Protein AF-A0A956CDL8-F1 (afdb_monomer)

Sequence (187 aa):
MAIDALALLKGRDLPLPSELVVETLEDGVLIRTQQRFGAEPEDIGAALVQLLGDALDPHDDPRGVFLVPDVAKPRARTYEGVIEEIGEAGEWAPIASAGPQAAPDLANMMGQVMGALGGDTINEMMQALASGDSAALAAMQGKVAAAFGGQDALEAFGKQMLDAVGTEDDELAELVPTADDKPKADE

Foldseek 3Di:
DFWWKWWKFFAQPQPADPPWDWDAFPGIITTTDPHTPPDDLQVVLVVCCVRRPCSCVVRPDQQAIKIDTPVLPDPHRDRVSSCVSCPPVIDGRHNPPVPPVCPPCNVVVVVVVDVLCDPVNVVLVVVCVVVVPVVSVVVNVVVSCVSCPHPVSVVVVVVVVCVVVVPPPPPPPPPDPPPDDDDDDDD

pLDDT: mean 81.97, std 15.56, range [43.75, 98.38]

Structure (mmCIF, N/CA/C/O backbone):
data_AF-A0A956CDL8-F1
#
_entry.id   AF-A0A956CDL8-F1
#
loop_
_atom_site.group_PDB
_atom_site.id
_atom_site.type_symbol
_atom_site.label_atom_id
_atom_site.label_alt_id
_atom_site.label_comp_id
_atom_site.label_asym_id
_atom_site.label_entity_id
_atom_site.label_seq_id
_atom_site.pdbx_PDB_ins_code
_atom_site.Cartn_x
_atom_site.Cartn_y
_atom_site.Cartn_z
_atom_site.occupancy
_atom_site.B_iso_or_equiv
_atom_site.auth_seq_id
_atom_site.auth_comp_id
_atom_site.auth_asym_id
_atom_site.auth_atom_id
_atom_site.pdbx_PDB_model_num
ATOM 1 N N . MET A 1 1 ? -7.052 -23.641 -2.198 1.00 77.44 1 MET A N 1
ATOM 2 C CA . MET A 1 1 ? -7.856 -22.433 -1.932 1.00 77.44 1 MET A CA 1
ATOM 3 C C . MET A 1 1 ? -6.862 -21.291 -1.841 1.00 77.44 1 MET A C 1
ATOM 5 O O . MET A 1 1 ? -5.870 -21.473 -1.145 1.00 77.44 1 MET A O 1
ATOM 9 N N . ALA A 1 2 ? -7.021 -20.240 -2.645 1.00 87.81 2 ALA A N 1
ATOM 10 C CA . ALA A 1 2 ? -6.160 -19.062 -2.544 1.00 87.81 2 ALA A CA 1
ATOM 11 C C . ALA A 1 2 ? -6.616 -18.227 -1.339 1.00 87.81 2 ALA A C 1
ATOM 13 O O . ALA A 1 2 ? -7.805 -18.233 -1.030 1.00 87.81 2 ALA A O 1
ATOM 14 N N . ILE A 1 3 ? -5.657 -17.621 -0.644 1.00 94.62 3 ILE A N 1
ATOM 15 C CA . ILE A 1 3 ? -5.876 -16.690 0.467 1.00 94.62 3 ILE A CA 1
ATOM 16 C C . ILE A 1 3 ? -5.632 -15.307 -0.120 1.00 94.62 3 ILE A C 1
ATOM 18 O O . ILE A 1 3 ? -4.617 -15.118 -0.798 1.00 94.62 3 ILE A O 1
ATOM 22 N N . ASP A 1 4 ? -6.548 -14.381 0.118 1.00 96.69 4 ASP A N 1
ATOM 23 C CA . ASP A 1 4 ? -6.438 -13.012 -0.381 1.00 96.69 4 ASP A CA 1
ATOM 24 C C . ASP A 1 4 ? -5.795 -12.119 0.686 1.00 96.69 4 ASP A C 1
ATOM 26 O O . ASP A 1 4 ? -5.897 -12.382 1.888 1.00 96.69 4 ASP A O 1
ATOM 30 N N . ALA A 1 5 ? -5.111 -11.064 0.252 1.00 97.25 5 ALA A N 1
ATOM 31 C CA . ALA A 1 5 ? -4.540 -10.068 1.145 1.00 97.25 5 ALA A CA 1
ATOM 32 C C . ALA A 1 5 ? -5.574 -8.979 1.467 1.00 97.25 5 ALA A C 1
ATOM 34 O O . ALA A 1 5 ? -6.267 -8.463 0.587 1.00 97.25 5 ALA A O 1
ATOM 35 N N . LEU A 1 6 ? -5.667 -8.596 2.733 1.00 97.94 6 LEU A N 1
ATOM 36 C CA . LEU A 1 6 ? -6.360 -7.399 3.188 1.00 97.94 6 LEU A CA 1
ATOM 37 C C . LEU A 1 6 ? -5.310 -6.318 3.450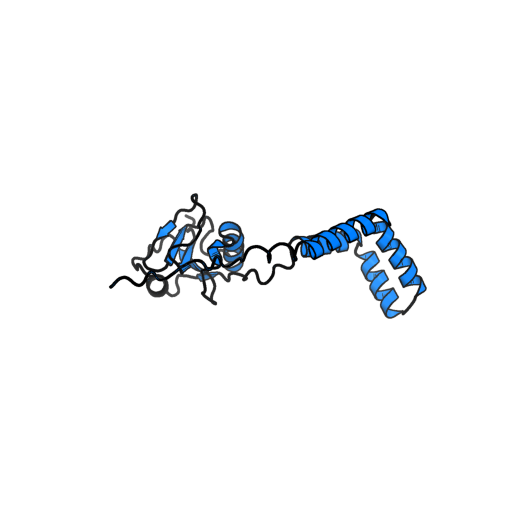 1.00 97.94 6 LEU A C 1
ATOM 39 O O . LEU A 1 6 ? -4.330 -6.578 4.140 1.00 97.94 6 LEU A O 1
ATOM 43 N N . ALA A 1 7 ? -5.513 -5.121 2.917 1.00 97.81 7 ALA A N 1
ATOM 44 C CA . ALA A 1 7 ? -4.660 -3.967 3.161 1.00 97.81 7 ALA A CA 1
ATOM 45 C C . ALA A 1 7 ? -5.190 -3.175 4.359 1.00 97.81 7 ALA A C 1
ATOM 47 O O . ALA A 1 7 ? -6.340 -2.732 4.350 1.00 97.81 7 ALA A O 1
ATOM 48 N N . LEU A 1 8 ? -4.363 -3.001 5.385 1.00 98.12 8 LEU A N 1
ATOM 49 C CA . LEU A 1 8 ? -4.670 -2.188 6.554 1.00 98.12 8 LEU A CA 1
ATOM 50 C C . LEU A 1 8 ? -4.089 -0.785 6.367 1.00 98.12 8 LEU A C 1
ATOM 52 O O . LEU A 1 8 ? -2.873 -0.617 6.309 1.00 98.12 8 LEU A O 1
ATOM 56 N N . LEU A 1 9 ? -4.959 0.222 6.323 1.00 97.12 9 LEU A N 1
ATOM 57 C CA . LEU A 1 9 ? -4.560 1.625 6.254 1.00 97.12 9 LEU A CA 1
ATOM 58 C C . LEU A 1 9 ? -4.961 2.378 7.515 1.0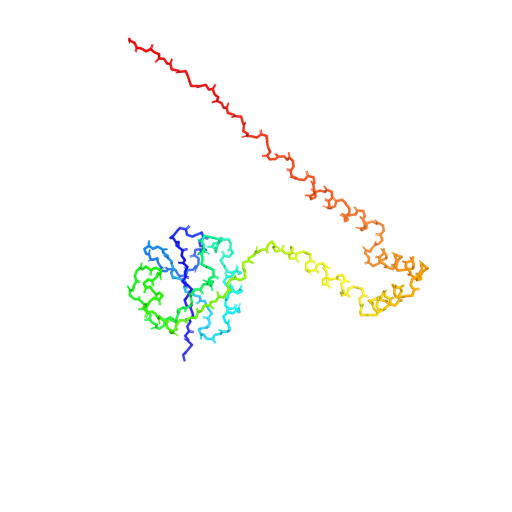0 97.12 9 LEU A C 1
ATOM 60 O O . LEU A 1 9 ? -5.954 2.067 8.177 1.00 97.12 9 LEU A O 1
ATOM 64 N N . LYS A 1 10 ? -4.177 3.406 7.818 1.00 96.00 10 LYS A N 1
ATOM 65 C CA . LYS A 1 10 ? -4.424 4.341 8.913 1.00 96.00 10 LYS A CA 1
ATOM 66 C C . LYS A 1 10 ? -5.286 5.500 8.412 1.00 96.00 10 LYS A C 1
ATOM 68 O O . LYS A 1 10 ? -5.072 5.981 7.306 1.00 96.00 10 LYS A O 1
ATOM 73 N N . GLY A 1 11 ? -6.222 5.959 9.238 1.00 93.25 11 GLY A N 1
ATOM 74 C CA . GLY A 1 11 ? -7.189 6.998 8.881 1.00 93.25 11 GLY A CA 1
ATOM 75 C C . GLY A 1 11 ? -8.583 6.436 8.594 1.00 93.25 11 GLY A C 1
ATOM 76 O O . GLY A 1 11 ? -8.739 5.340 8.061 1.00 93.25 11 GLY A O 1
ATOM 77 N N . ARG A 1 12 ? -9.614 7.189 8.993 1.00 88.62 12 ARG A N 1
ATOM 78 C CA . ARG A 1 12 ? -11.029 6.799 8.846 1.00 88.62 12 ARG A CA 1
ATOM 79 C C . ARG A 1 12 ? -11.698 7.366 7.601 1.00 88.62 12 ARG A C 1
ATOM 81 O O . ARG A 1 12 ? -12.526 6.688 7.004 1.00 88.62 12 ARG A O 1
ATOM 88 N N . ASP A 1 13 ? -11.325 8.583 7.224 1.00 89.00 13 ASP A N 1
ATOM 89 C CA . ASP A 1 13 ? -11.970 9.350 6.159 1.00 89.00 13 ASP A CA 1
ATOM 90 C C . ASP A 1 13 ? -11.088 9.375 4.906 1.00 89.00 13 ASP A C 1
ATOM 92 O O . ASP A 1 13 ? -10.733 10.431 4.385 1.00 89.00 13 ASP A O 1
ATOM 96 N N . LEU A 1 14 ? -10.680 8.187 4.452 1.00 91.56 14 LEU A N 1
ATOM 97 C CA . LEU A 1 14 ? -9.921 8.041 3.212 1.00 91.56 14 LEU A CA 1
ATOM 98 C C . LEU A 1 14 ? -10.878 8.159 2.009 1.00 91.56 14 LEU A C 1
ATOM 100 O O . LEU A 1 14 ? -11.959 7.561 2.044 1.00 91.56 14 LEU A O 1
ATOM 104 N N . PRO A 1 15 ? -10.510 8.883 0.934 1.00 92.31 15 PRO A N 1
ATOM 105 C CA . PRO A 1 15 ? -11.333 9.037 -0.267 1.00 92.31 15 PRO A CA 1
ATOM 106 C C . PRO A 1 15 ? -11.307 7.763 -1.135 1.00 92.31 15 PRO A C 1
ATOM 108 O O . PRO A 1 15 ? -10.787 7.749 -2.246 1.00 92.31 15 PRO A O 1
ATOM 111 N N . LEU A 1 16 ? -11.841 6.660 -0.605 1.00 92.94 16 LEU A N 1
ATOM 112 C CA . LEU A 1 16 ? -11.773 5.342 -1.235 1.00 92.94 16 LEU A CA 1
ATOM 113 C C . LEU A 1 16 ? -12.806 5.180 -2.367 1.00 92.94 16 LEU A C 1
ATOM 115 O O . LEU A 1 16 ? -13.951 5.620 -2.219 1.00 92.94 16 LEU A O 1
ATOM 119 N N . PRO A 1 17 ? -12.454 4.472 -3.457 1.00 91.75 17 PRO A N 1
ATOM 120 C CA . PRO A 1 17 ? -13.412 4.078 -4.484 1.00 91.75 17 PRO A CA 1
ATOM 121 C C . PRO A 1 17 ? -14.568 3.240 -3.917 1.00 91.75 17 PRO A C 1
ATOM 123 O O . PRO A 1 17 ? -14.373 2.340 -3.096 1.00 91.75 17 PRO A O 1
ATOM 126 N N . SER A 1 18 ? -15.789 3.516 -4.378 1.00 92.50 18 SER A N 1
ATOM 127 C CA . SER A 1 18 ? -17.019 2.898 -3.853 1.00 92.50 18 SER A CA 1
ATOM 128 C C . SER A 1 18 ? -17.159 1.399 -4.146 1.00 92.50 18 SER A C 1
ATOM 130 O O . SER A 1 18 ? -17.942 0.707 -3.498 1.00 92.50 18 SER A O 1
ATOM 132 N N . GLU A 1 19 ? -16.420 0.891 -5.130 1.00 93.56 19 GLU A N 1
ATOM 133 C CA . GLU A 1 19 ? -16.384 -0.517 -5.519 1.00 93.56 19 GLU A CA 1
ATOM 134 C C . GLU A 1 19 ? -15.579 -1.402 -4.557 1.00 93.56 19 GLU A C 1
ATOM 136 O O . GLU A 1 19 ? -15.652 -2.631 -4.645 1.00 93.56 19 GLU A O 1
ATOM 141 N N . LEU A 1 20 ? -14.808 -0.806 -3.644 1.00 95.12 20 LEU A N 1
ATOM 142 C CA . LEU A 1 20 ? -13.981 -1.549 -2.705 1.00 95.12 20 LEU A CA 1
ATOM 143 C C . LEU A 1 20 ? -14.805 -2.107 -1.545 1.00 95.12 20 LEU A C 1
ATOM 145 O O . LEU A 1 20 ? -15.683 -1.454 -0.981 1.00 95.12 20 LEU A O 1
ATOM 149 N N . VAL A 1 21 ? -14.468 -3.330 -1.137 1.00 96.44 21 VAL A N 1
ATOM 150 C CA . VAL A 1 21 ? -15.003 -3.919 0.091 1.00 96.44 21 VAL A CA 1
ATOM 151 C C . VAL A 1 21 ? -14.128 -3.463 1.250 1.00 96.44 21 VAL A C 1
ATOM 153 O O . VAL A 1 21 ? -12.999 -3.933 1.409 1.00 96.44 21 VAL A O 1
ATOM 156 N N . VAL A 1 22 ? -14.669 -2.542 2.044 1.00 96.25 22 VAL A N 1
ATOM 157 C CA . VAL A 1 22 ? -13.972 -1.896 3.157 1.00 96.25 22 VAL A CA 1
ATOM 158 C C . VAL A 1 22 ? -14.631 -2.271 4.479 1.00 96.25 22 VAL A C 1
ATOM 160 O O . VAL A 1 22 ? -15.853 -2.220 4.621 1.00 96.25 22 VAL A O 1
ATOM 163 N N . GLU A 1 23 ? -13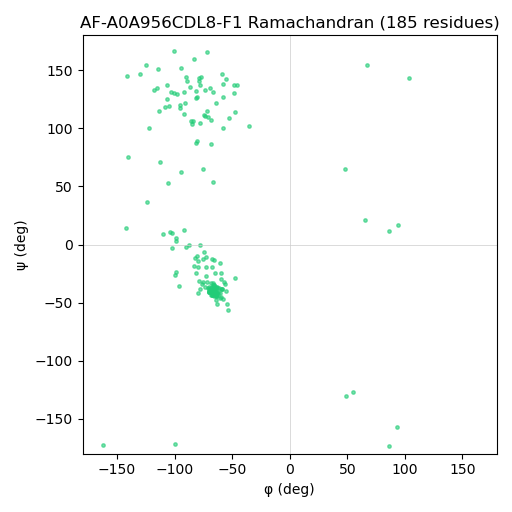.812 -2.614 5.465 1.00 96.81 23 GLU A N 1
ATOM 164 C CA . GLU A 1 23 ? -14.204 -2.716 6.862 1.00 96.81 23 GLU A CA 1
ATOM 165 C C . GLU A 1 23 ? -13.594 -1.554 7.652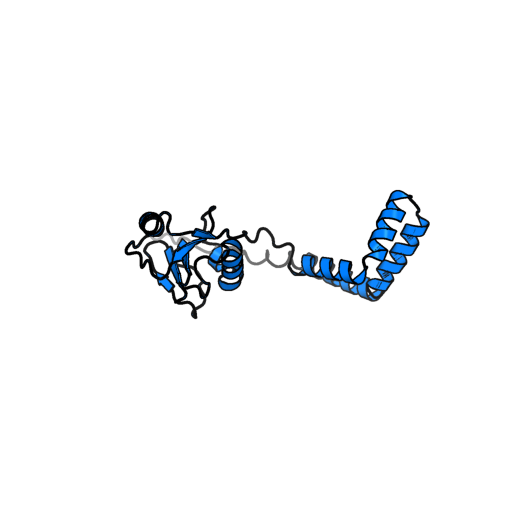 1.00 96.81 23 GLU A C 1
ATOM 167 O O . GLU A 1 23 ? -12.377 -1.404 7.746 1.00 96.81 23 GLU A O 1
ATOM 172 N N . THR A 1 24 ? -14.450 -0.717 8.235 1.00 97.06 24 THR A N 1
ATOM 173 C CA . THR A 1 24 ? -14.019 0.448 9.015 1.00 97.06 24 THR A CA 1
ATOM 174 C C . THR A 1 24 ? -13.629 0.055 10.441 1.00 97.06 24 THR A C 1
ATOM 176 O O . THR A 1 24 ? -14.392 -0.616 11.151 1.00 97.06 24 THR A O 1
ATOM 179 N N . LEU A 1 25 ? -12.467 0.541 10.878 1.00 97.38 25 LEU A N 1
ATOM 180 C CA . LEU A 1 25 ? -11.954 0.439 12.244 1.00 97.38 25 LEU A CA 1
ATOM 181 C C . LEU A 1 25 ? -12.201 1.757 13.007 1.00 97.38 25 LEU A C 1
ATOM 183 O O . LEU A 1 25 ? -12.942 2.638 12.563 1.00 97.38 25 LEU A O 1
ATOM 187 N N . GLU A 1 26 ? -11.646 1.891 14.206 1.00 97.31 26 GLU A N 1
ATOM 188 C CA . GLU A 1 26 ? -11.737 3.087 15.051 1.00 97.31 26 GLU A CA 1
ATOM 189 C C . GLU A 1 26 ? -10.840 4.234 14.578 1.00 97.31 26 GLU A C 1
ATOM 191 O O . GLU A 1 26 ? -11.218 5.396 14.706 1.00 97.31 26 GLU A O 1
ATOM 196 N N . ASP A 1 27 ? -9.698 3.908 13.983 1.00 96.81 27 ASP A N 1
ATOM 197 C CA . ASP A 1 27 ? -8.653 4.836 13.537 1.00 96.81 27 ASP A CA 1
ATOM 198 C C . ASP A 1 27 ? -8.000 4.401 12.207 1.00 96.81 27 ASP A C 1
ATOM 200 O O . ASP A 1 27 ? -6.956 4.922 11.815 1.00 96.81 27 ASP A O 1
ATOM 204 N N . GLY A 1 28 ? -8.628 3.464 11.493 1.00 97.06 28 GLY A N 1
ATOM 205 C CA . GLY A 1 28 ? -8.128 2.901 10.242 1.00 97.06 28 GLY A CA 1
ATOM 206 C C . GLY A 1 28 ? -9.209 2.192 9.431 1.00 97.06 28 GLY A C 1
ATOM 207 O O . GLY A 1 28 ? -10.396 2.209 9.779 1.00 97.06 28 GLY A O 1
ATOM 208 N N . VAL A 1 29 ? -8.784 1.523 8.366 1.00 97.62 29 VAL A N 1
ATOM 209 C CA . VAL A 1 29 ? -9.641 0.713 7.497 1.00 97.62 29 VAL A CA 1
ATOM 210 C C . VAL A 1 29 ? -8.921 -0.557 7.050 1.00 97.62 29 VAL A C 1
ATOM 212 O O . VAL A 1 29 ? -7.717 -0.546 6.802 1.00 97.62 29 VAL A O 1
ATOM 215 N N . LEU A 1 30 ? -9.671 -1.648 6.917 1.00 97.50 30 LEU A N 1
ATOM 216 C CA . LEU A 1 30 ? -9.241 -2.878 6.258 1.00 97.50 30 LEU A CA 1
ATOM 217 C C . LEU A 1 30 ? -9.903 -2.959 4.888 1.00 97.50 30 LEU A C 1
ATOM 219 O O . LEU A 1 30 ? -11.126 -3.017 4.778 1.00 97.50 30 LEU A O 1
ATOM 223 N N . ILE A 1 31 ? -9.098 -2.984 3.837 1.00 97.31 31 ILE A N 1
ATOM 224 C CA . ILE A 1 31 ? -9.568 -3.070 2.459 1.00 97.31 31 ILE A CA 1
ATOM 225 C C . ILE A 1 31 ? -9.288 -4.471 1.949 1.00 97.31 31 ILE A C 1
ATOM 227 O O . ILE A 1 31 ? -8.146 -4.931 1.964 1.00 97.31 31 ILE A O 1
ATOM 231 N N . ARG A 1 32 ? -1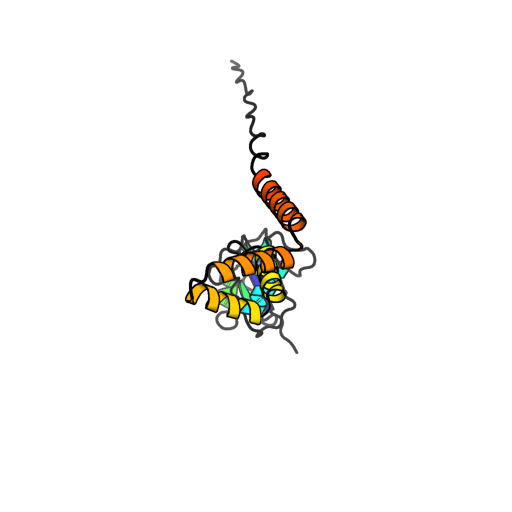0.313 -5.163 1.453 1.00 96.38 32 ARG A N 1
ATOM 232 C CA . ARG A 1 32 ? -10.083 -6.425 0.755 1.00 96.38 32 ARG A CA 1
ATOM 233 C C . ARG A 1 32 ? -9.447 -6.141 -0.597 1.00 96.38 32 ARG A C 1
ATOM 235 O O . ARG A 1 32 ? -10.081 -5.561 -1.477 1.00 96.38 32 ARG A O 1
ATOM 242 N N . THR A 1 33 ? -8.209 -6.588 -0.765 1.00 93.44 33 THR A N 1
ATOM 243 C CA . THR A 1 33 ? -7.552 -6.568 -2.069 1.00 93.44 33 THR A CA 1
ATOM 244 C C . THR A 1 33 ? -7.983 -7.801 -2.868 1.00 93.44 33 THR A C 1
ATOM 246 O O . THR A 1 33 ? -8.450 -8.792 -2.309 1.00 93.44 33 THR A O 1
ATOM 249 N N . GLN A 1 34 ? -7.830 -7.750 -4.190 1.00 92.88 34 GLN A N 1
ATOM 250 C CA . GLN A 1 34 ? -7.949 -8.929 -5.060 1.00 92.88 34 GLN A CA 1
ATOM 251 C C . GLN A 1 34 ? -6.581 -9.602 -5.281 1.00 92.88 34 GLN A C 1
ATOM 253 O O . GLN A 1 34 ? -6.424 -10.414 -6.192 1.00 92.88 34 GLN A O 1
ATOM 258 N N . GLN A 1 35 ? -5.575 -9.219 -4.485 1.00 95.81 35 GLN A N 1
ATOM 259 C CA . GLN A 1 35 ? -4.224 -9.758 -4.560 1.00 95.81 35 GLN A CA 1
ATOM 260 C C . GLN A 1 35 ? -4.101 -10.975 -3.652 1.00 95.81 35 GLN A C 1
ATOM 262 O O . GLN A 1 35 ? -4.671 -11.031 -2.561 1.00 95.81 35 GLN A O 1
ATOM 267 N N . ARG A 1 36 ? -3.323 -11.958 -4.100 1.00 96.88 36 ARG A N 1
ATOM 268 C CA . ARG A 1 36 ? -3.064 -13.168 -3.326 1.00 96.88 36 ARG A CA 1
ATOM 269 C C . ARG A 1 36 ? -2.106 -12.858 -2.176 1.00 96.88 36 ARG A C 1
ATOM 271 O O . ARG A 1 36 ? -1.044 -12.285 -2.397 1.00 96.88 36 ARG A O 1
ATOM 278 N N . PHE A 1 37 ? -2.436 -13.321 -0.975 1.00 95.75 37 PHE A N 1
ATOM 279 C CA . PHE A 1 37 ? -1.528 -13.266 0.167 1.00 95.75 37 PHE A CA 1
ATOM 280 C C . PHE A 1 37 ? -0.309 -14.183 -0.058 1.00 95.75 37 PHE A C 1
ATOM 282 O O . PHE A 1 37 ? -0.470 -15.347 -0.455 1.00 95.75 37 PHE A O 1
ATOM 289 N N . GLY A 1 38 ? 0.897 -13.653 0.169 1.00 94.38 38 GLY A N 1
ATOM 290 C CA . GLY A 1 38 ? 2.182 -14.297 -0.134 1.00 94.38 38 GLY A CA 1
AT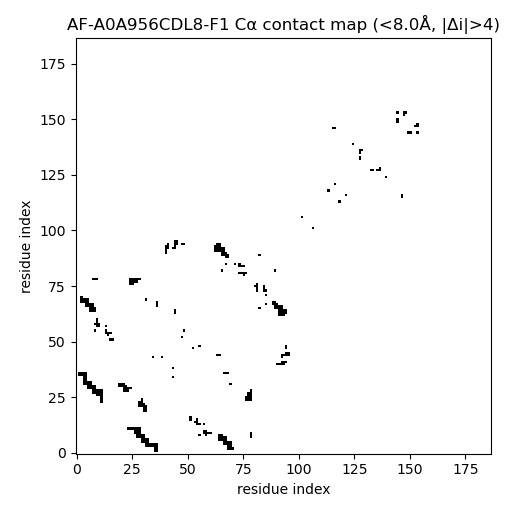OM 291 C C . GLY A 1 38 ? 2.692 -14.091 -1.569 1.00 94.38 38 GLY A C 1
ATOM 292 O O . GLY A 1 38 ? 3.591 -14.815 -1.995 1.00 94.38 38 GLY A O 1
ATOM 293 N N . ALA A 1 39 ? 2.094 -13.177 -2.343 1.00 96.12 39 ALA A N 1
ATOM 294 C CA . ALA A 1 39 ? 2.792 -12.577 -3.483 1.00 96.12 39 ALA A CA 1
ATOM 295 C C . ALA A 1 39 ? 3.876 -11.605 -2.979 1.00 96.12 39 ALA A C 1
ATOM 297 O O . ALA A 1 39 ? 3.855 -11.230 -1.809 1.00 96.12 39 ALA A O 1
ATOM 298 N N . GLU A 1 40 ? 4.802 -11.199 -3.851 1.00 96.19 40 GLU A N 1
ATOM 299 C CA . GLU A 1 40 ? 5.877 -10.274 -3.474 1.00 96.19 40 GLU A CA 1
ATOM 300 C C . GLU A 1 40 ? 5.276 -8.957 -2.926 1.00 96.19 40 GLU A C 1
ATOM 302 O O . GLU A 1 40 ? 4.423 -8.350 -3.593 1.00 96.19 40 GLU A O 1
ATOM 307 N N . PRO A 1 41 ? 5.671 -8.502 -1.722 1.00 95.06 41 PRO A N 1
ATOM 308 C CA . PRO A 1 41 ? 5.095 -7.312 -1.094 1.00 95.06 41 PRO A CA 1
ATOM 309 C C . PRO A 1 41 ? 5.212 -6.044 -1.946 1.00 95.06 41 PRO A C 1
ATOM 311 O O . PRO A 1 41 ? 4.322 -5.194 -1.914 1.00 95.06 41 PRO A O 1
ATOM 314 N N . GLU A 1 42 ? 6.276 -5.921 -2.735 1.00 93.81 42 GLU A N 1
ATOM 315 C CA . GLU A 1 42 ? 6.512 -4.818 -3.665 1.00 93.81 42 GLU A CA 1
ATOM 316 C C . GLU A 1 42 ? 5.464 -4.776 -4.785 1.00 93.81 42 GLU A C 1
ATOM 318 O O . GLU A 1 42 ? 4.973 -3.698 -5.130 1.00 93.81 42 GLU A O 1
ATOM 323 N N . ASP A 1 43 ? 5.072 -5.937 -5.316 1.00 94.62 43 ASP A N 1
ATOM 324 C CA . ASP A 1 43 ? 4.047 -6.037 -6.358 1.00 94.62 43 ASP A CA 1
ATOM 325 C C . ASP A 1 43 ? 2.670 -5.655 -5.800 1.00 94.62 43 ASP A C 1
ATOM 327 O O . ASP A 1 43 ? 1.898 -4.943 -6.451 1.00 94.62 43 ASP A O 1
ATOM 331 N N . ILE A 1 44 ? 2.368 -6.082 -4.568 1.00 95.50 44 ILE A N 1
ATOM 332 C CA . ILE A 1 44 ? 1.129 -5.700 -3.881 1.00 95.50 44 ILE A CA 1
ATOM 333 C C . ILE A 1 44 ? 1.131 -4.197 -3.586 1.00 95.50 44 ILE A C 1
ATOM 335 O O . ILE A 1 44 ? 0.130 -3.531 -3.845 1.00 95.50 44 ILE A O 1
ATOM 339 N N . GLY A 1 45 ? 2.246 -3.644 -3.104 1.00 94.62 45 GLY A N 1
ATOM 340 C CA . GLY A 1 45 ? 2.408 -2.210 -2.867 1.00 94.62 45 GLY A CA 1
ATOM 341 C C . GLY A 1 45 ? 2.183 -1.387 -4.136 1.00 94.62 45 GLY A C 1
ATOM 342 O O . GLY A 1 45 ? 1.393 -0.443 -4.130 1.00 94.62 45 GLY A O 1
ATOM 343 N N . ALA A 1 46 ? 2.784 -1.792 -5.258 1.00 93.38 46 ALA A N 1
ATOM 344 C CA . ALA A 1 46 ? 2.578 -1.147 -6.553 1.00 93.38 46 ALA A CA 1
ATOM 345 C C . ALA A 1 46 ? 1.114 -1.228 -7.025 1.00 93.38 46 ALA A C 1
ATOM 347 O O . ALA A 1 46 ? 0.565 -0.241 -7.522 1.00 93.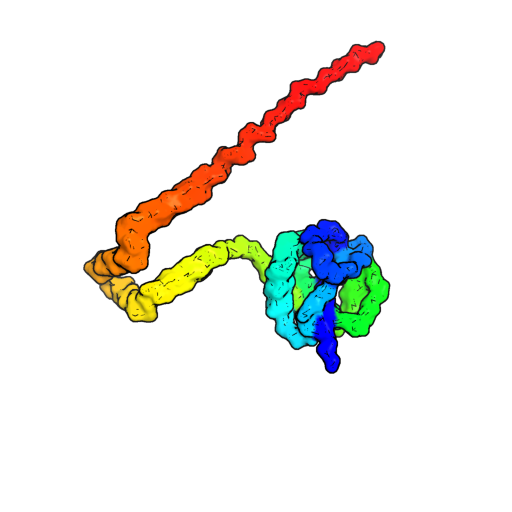38 46 ALA A O 1
ATOM 348 N N . ALA A 1 47 ? 0.457 -2.376 -6.838 1.00 94.25 47 ALA A N 1
ATOM 349 C CA . ALA A 1 47 ? -0.958 -2.538 -7.161 1.00 94.25 47 ALA A CA 1
ATOM 350 C C . ALA A 1 47 ? -1.861 -1.662 -6.274 1.00 94.25 47 ALA A C 1
ATOM 352 O O . ALA A 1 47 ? -2.840 -1.103 -6.767 1.00 94.25 47 ALA A O 1
ATOM 353 N N . LEU A 1 48 ? -1.531 -1.507 -4.988 1.00 94.88 48 LEU A N 1
ATOM 354 C CA . LEU A 1 48 ? -2.250 -0.624 -4.068 1.00 94.88 48 LEU A CA 1
ATOM 355 C C . LEU A 1 48 ? -2.119 0.844 -4.471 1.00 94.88 48 LEU A C 1
ATOM 357 O O . LEU A 1 48 ? -3.121 1.550 -4.448 1.00 94.88 48 LEU A O 1
ATOM 361 N N . VAL A 1 49 ? -0.936 1.288 -4.905 1.00 93.81 49 VAL A N 1
ATOM 362 C CA . VAL A 1 49 ? -0.740 2.650 -5.434 1.00 93.81 49 VAL A CA 1
ATOM 363 C C . VAL A 1 49 ? -1.633 2.905 -6.646 1.00 93.81 49 VAL A C 1
ATOM 365 O O . VAL A 1 49 ? -2.297 3.934 -6.709 1.00 93.81 49 VAL A O 1
ATOM 368 N N . GLN A 1 50 ? -1.710 1.959 -7.585 1.00 92.12 50 GLN A N 1
ATOM 369 C CA . GLN A 1 50 ? -2.582 2.094 -8.759 1.00 92.12 50 GLN A CA 1
ATOM 370 C C . GLN A 1 50 ? -4.072 2.087 -8.399 1.00 92.12 50 GLN A C 1
ATOM 372 O O . GLN A 1 50 ? -4.865 2.749 -9.062 1.00 92.12 50 GLN A O 1
ATOM 377 N N . LEU A 1 51 ? -4.455 1.315 -7.379 1.00 93.12 51 LEU A N 1
ATOM 378 C CA . LEU A 1 51 ? -5.847 1.148 -6.971 1.00 93.12 51 LEU A CA 1
ATOM 379 C C . LEU A 1 51 ? -6.365 2.317 -6.128 1.00 93.12 51 LEU A C 1
ATOM 381 O O . LEU A 1 51 ? -7.514 2.721 -6.283 1.00 93.12 51 LEU A O 1
ATOM 385 N N . LEU A 1 52 ? -5.546 2.802 -5.196 1.00 93.00 52 LEU A N 1
ATOM 386 C CA . LEU A 1 52 ? -5.946 3.779 -4.187 1.00 93.00 52 LEU A CA 1
ATOM 387 C C . LEU A 1 52 ? -5.524 5.204 -4.553 1.00 93.00 52 LEU A C 1
ATOM 389 O O . LEU A 1 52 ? -6.195 6.140 -4.125 1.00 93.00 52 LEU A O 1
ATOM 393 N N . GLY A 1 53 ? -4.460 5.374 -5.346 1.00 92.12 53 GLY A N 1
ATOM 394 C CA . GLY A 1 53 ? -3.940 6.687 -5.728 1.00 92.12 53 GLY A CA 1
ATOM 395 C C . GLY A 1 53 ? -3.762 7.601 -4.515 1.00 92.12 53 GLY A C 1
ATOM 396 O O . GLY A 1 53 ? -3.239 7.176 -3.483 1.00 92.12 53 GLY A O 1
ATOM 397 N N . ASP A 1 54 ? -4.290 8.817 -4.622 1.00 89.69 54 ASP A N 1
ATOM 398 C CA . ASP A 1 54 ? -4.235 9.867 -3.595 1.00 89.69 54 ASP A CA 1
ATOM 399 C C . ASP A 1 54 ? -4.904 9.464 -2.265 1.00 89.69 54 ASP A C 1
ATOM 401 O O . ASP A 1 54 ? -4.663 10.072 -1.223 1.00 89.69 54 ASP A O 1
ATOM 405 N N . ALA A 1 55 ? -5.727 8.405 -2.241 1.00 90.69 55 ALA A N 1
ATOM 406 C CA . ALA A 1 55 ? -6.296 7.896 -0.993 1.00 90.69 55 ALA A CA 1
ATOM 407 C C . ALA A 1 55 ? -5.246 7.269 -0.055 1.00 90.69 55 ALA A C 1
ATOM 409 O O . ALA A 1 55 ? -5.556 7.020 1.112 1.00 90.69 55 ALA A O 1
ATOM 410 N N . LEU A 1 56 ? -4.026 7.012 -0.543 1.00 92.19 56 LEU A N 1
ATOM 411 C CA . LEU A 1 56 ? -2.879 6.606 0.273 1.00 92.19 56 LEU A CA 1
ATOM 412 C C . LEU A 1 56 ? -2.196 7.780 0.982 1.00 92.19 56 LEU A C 1
ATOM 414 O O . LEU A 1 56 ? -1.506 7.538 1.966 1.00 92.19 56 LEU A O 1
ATOM 418 N N . ASP A 1 57 ? -2.389 9.026 0.550 1.00 90.06 57 ASP A N 1
ATOM 419 C CA . ASP A 1 57 ? -1.669 10.175 1.117 1.00 90.06 57 ASP A CA 1
ATOM 420 C C . ASP A 1 57 ? -1.885 10.365 2.629 1.00 90.06 57 ASP A C 1
ATOM 422 O O . ASP A 1 57 ? -0.924 10.675 3.336 1.00 90.06 57 ASP A O 1
ATOM 426 N N . PRO A 1 58 ? -3.093 10.145 3.192 1.00 91.50 58 PRO A N 1
ATOM 427 C CA . PRO A 1 58 ? -3.286 10.243 4.637 1.00 91.50 58 PRO A CA 1
ATOM 428 C C . PRO A 1 58 ? -2.670 9.069 5.422 1.00 91.50 58 PRO A C 1
ATOM 430 O O . PRO A 1 58 ? -2.609 9.120 6.655 1.00 91.50 58 PRO A O 1
ATOM 433 N N . HIS A 1 59 ? -2.237 7.999 4.743 1.00 92.31 59 HIS A N 1
ATOM 434 C CA . HIS A 1 59 ? -1.572 6.861 5.366 1.00 92.31 59 HIS A CA 1
ATOM 435 C C . HIS A 1 59 ? -0.088 7.172 5.607 1.00 92.31 59 HIS A C 1
ATOM 437 O O . HIS A 1 59 ? 0.786 6.880 4.797 1.00 92.31 59 HIS A O 1
ATOM 443 N N . ASP A 1 60 ? 0.187 7.746 6.775 1.00 88.62 60 ASP A N 1
ATOM 444 C CA . ASP A 1 60 ? 1.531 8.132 7.219 1.00 88.62 60 ASP A CA 1
ATOM 445 C C . ASP A 1 60 ? 2.187 7.037 8.085 1.00 88.62 60 ASP A C 1
ATOM 447 O O . ASP A 1 60 ? 2.423 7.216 9.284 1.00 88.62 60 ASP A O 1
ATOM 451 N N . ASP A 1 61 ? 2.410 5.848 7.512 1.00 93.62 61 ASP A N 1
ATOM 452 C CA . ASP A 1 61 ? 3.250 4.812 8.131 1.00 93.62 61 ASP A CA 1
ATOM 453 C C . ASP A 1 61 ? 4.519 4.591 7.291 1.00 93.62 61 ASP A C 1
ATOM 455 O O . ASP A 1 61 ? 4.436 4.109 6.158 1.00 93.62 61 ASP A O 1
ATOM 459 N N . PRO A 1 62 ? 5.721 4.899 7.817 1.00 92.12 62 PRO A N 1
ATOM 460 C CA . PRO A 1 62 ? 6.963 4.769 7.057 1.00 92.12 62 PRO A CA 1
ATOM 461 C C . PRO A 1 62 ? 7.312 3.317 6.696 1.00 92.12 62 PRO A C 1
ATOM 463 O O . PRO A 1 62 ? 8.209 3.092 5.885 1.00 92.12 62 PRO A O 1
ATOM 466 N N . ARG A 1 63 ? 6.646 2.325 7.303 1.00 94.81 63 ARG A N 1
ATOM 467 C CA . ARG A 1 63 ? 6.815 0.901 6.978 1.00 94.81 63 ARG A CA 1
ATOM 468 C C . ARG A 1 63 ? 6.048 0.488 5.715 1.00 94.81 63 ARG A C 1
ATOM 470 O O . ARG A 1 63 ? 6.323 -0.584 5.182 1.00 94.81 63 ARG A O 1
ATOM 477 N N . GLY A 1 64 ? 5.121 1.319 5.235 1.00 95.44 64 GLY A N 1
ATOM 478 C CA . GLY A 1 64 ? 4.190 0.997 4.153 1.00 95.44 64 GLY A CA 1
ATOM 479 C C . GLY A 1 64 ? 2.858 0.454 4.672 1.00 95.44 64 GLY A C 1
ATOM 480 O O . GLY A 1 64 ? 2.494 0.685 5.820 1.00 95.44 64 GLY A O 1
ATOM 481 N N . VAL A 1 65 ? 2.139 -0.290 3.831 1.00 97.44 65 VAL A N 1
ATOM 482 C CA . VAL A 1 65 ? 0.817 -0.844 4.162 1.00 97.44 65 VAL A CA 1
ATOM 483 C C . VAL A 1 65 ? 0.963 -2.243 4.745 1.00 97.44 65 VAL A C 1
ATOM 485 O O . VAL A 1 65 ? 1.623 -3.104 4.165 1.00 97.44 65 VAL A O 1
ATOM 488 N N . PHE A 1 66 ? 0.304 -2.499 5.873 1.00 98.31 66 PHE A N 1
ATOM 489 C CA . PHE A 1 66 ? 0.305 -3.824 6.483 1.00 98.31 66 PHE A CA 1
ATOM 490 C C . PHE A 1 66 ? -0.715 -4.744 5.801 1.00 98.31 66 PHE A C 1
ATOM 492 O O . PHE A 1 66 ? -1.897 -4.415 5.680 1.00 98.31 66 PHE A O 1
ATOM 499 N N . LEU A 1 67 ? -0.257 -5.909 5.356 1.00 98.31 67 LEU A N 1
ATOM 500 C CA . LEU A 1 67 ? -1.046 -6.934 4.694 1.00 98.31 67 LEU A CA 1
ATOM 501 C C . LEU A 1 67 ? -1.453 -8.013 5.692 1.00 98.31 67 LEU A C 1
ATOM 503 O O . LEU A 1 67 ? -0.620 -8.603 6.381 1.00 98.31 67 LEU A O 1
ATOM 507 N N . VAL A 1 68 ? -2.745 -8.320 5.714 1.00 98.12 68 VAL A N 1
ATOM 508 C CA . VAL A 1 68 ? -3.347 -9.327 6.590 1.00 98.12 68 VAL A CA 1
ATOM 509 C C . VAL A 1 68 ? -3.965 -10.434 5.734 1.00 98.12 68 VAL A C 1
ATOM 511 O O . VAL A 1 68 ? -4.698 -10.123 4.796 1.00 98.12 68 VAL A O 1
ATOM 514 N N . PRO A 1 69 ? -3.744 -11.725 6.027 1.00 97.69 69 PRO A N 1
ATOM 515 C CA . PRO A 1 69 ? -4.415 -12.789 5.290 1.00 97.69 69 PRO A CA 1
ATOM 516 C C . PRO A 1 69 ? -5.914 -12.795 5.616 1.00 97.69 69 PRO A C 1
ATOM 518 O O . PRO A 1 69 ? -6.307 -12.746 6.784 1.00 97.69 69 PRO A O 1
ATOM 521 N N . ASP A 1 70 ? -6.775 -12.907 4.605 1.00 96.62 70 ASP A N 1
ATOM 522 C CA . ASP A 1 70 ? -8.234 -12.819 4.774 1.00 96.62 70 ASP A CA 1
ATOM 523 C C . ASP A 1 70 ? -8.823 -13.886 5.720 1.00 96.62 70 ASP A C 1
ATOM 525 O O . ASP A 1 70 ? -9.868 -13.683 6.349 1.00 96.62 70 ASP A O 1
ATOM 529 N N . VAL A 1 71 ? -8.126 -15.013 5.873 1.00 96.56 71 VAL A N 1
ATOM 530 C CA . VAL A 1 71 ? -8.479 -16.091 6.803 1.00 96.56 71 VAL A CA 1
ATOM 531 C C . VAL A 1 71 ? -8.232 -15.751 8.277 1.00 96.56 71 VAL A C 1
ATOM 533 O O . VAL A 1 71 ? -8.831 -16.410 9.129 1.00 96.56 71 VAL A O 1
ATOM 536 N N . ALA A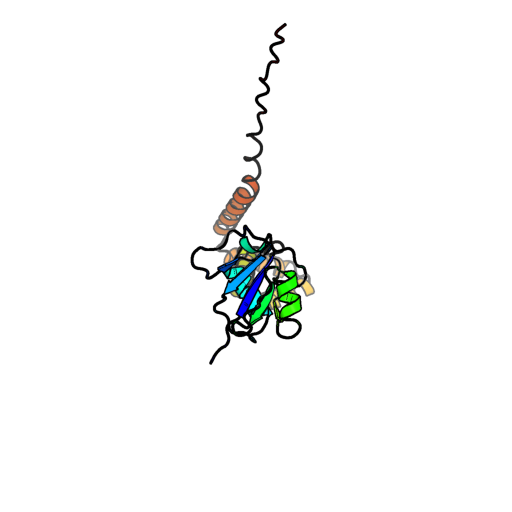 1 72 ? -7.398 -14.753 8.596 1.00 96.44 72 ALA A N 1
ATOM 537 C CA . ALA A 1 72 ? -7.048 -14.417 9.980 1.00 96.44 72 ALA A CA 1
ATOM 538 C C . ALA A 1 72 ? -8.210 -13.786 10.755 1.00 96.44 72 ALA A C 1
ATOM 540 O O . ALA A 1 72 ? -8.389 -14.102 11.928 1.00 96.44 72 ALA A O 1
ATOM 541 N N . LYS A 1 73 ? -9.032 -12.961 10.090 1.00 95.69 73 LYS A N 1
ATOM 542 C CA . LYS A 1 73 ? -10.231 -12.317 10.666 1.00 95.69 73 LYS A CA 1
ATOM 543 C C . LYS A 1 73 ? -9.957 -11.656 12.034 1.00 95.69 73 LYS A C 1
ATOM 545 O O . LYS A 1 73 ? -10.512 -12.119 13.039 1.00 95.69 73 LYS A O 1
ATOM 550 N N . PRO A 1 74 ? -9.113 -10.605 12.076 1.00 96.81 74 PRO A N 1
ATOM 551 C CA . PRO A 1 74 ? -8.756 -9.940 13.325 1.00 96.81 74 PRO A CA 1
ATOM 552 C C . PRO A 1 74 ? -9.997 -9.396 14.042 1.00 96.81 74 PRO A C 1
ATOM 554 O O . PRO A 1 74 ? -10.979 -9.000 13.411 1.00 96.81 74 PRO A O 1
ATOM 557 N N . ARG A 1 75 ? -9.968 -9.396 15.375 1.00 97.50 75 ARG A N 1
ATOM 558 C CA . ARG A 1 75 ? -11.050 -8.883 16.231 1.00 97.50 75 ARG A CA 1
ATOM 559 C C . ARG A 1 75 ? -10.784 -7.470 16.724 1.00 97.50 75 ARG A C 1
ATOM 561 O O . ARG A 1 75 ? -11.734 -6.783 17.109 1.00 97.50 75 ARG A O 1
ATOM 568 N N . ALA A 1 76 ? -9.521 -7.063 16.762 1.00 98.12 76 ALA A N 1
ATOM 569 C CA . ALA A 1 76 ? -9.116 -5.721 17.116 1.00 98.12 76 ALA A CA 1
ATOM 570 C C . ALA A 1 76 ? -9.817 -4.690 16.226 1.00 98.12 76 ALA A C 1
ATOM 572 O O . ALA A 1 76 ? -10.062 -4.903 15.038 1.00 98.12 76 ALA A O 1
ATOM 573 N N . ARG A 1 77 ? -10.172 -3.558 16.834 1.00 97.69 77 ARG A N 1
ATOM 574 C CA . ARG A 1 77 ? -10.908 -2.475 16.173 1.00 97.69 77 ARG A CA 1
ATOM 575 C C . ARG A 1 77 ? -10.045 -1.238 15.963 1.00 97.69 77 ARG A C 1
ATOM 577 O O . ARG A 1 77 ? -10.587 -0.224 15.557 1.00 97.69 77 ARG A O 1
ATOM 584 N N . THR A 1 78 ? -8.740 -1.315 16.203 1.00 98.25 78 THR A N 1
ATOM 585 C CA . THR A 1 78 ? -7.778 -0.228 15.982 1.00 98.25 78 THR A CA 1
ATOM 586 C C . THR A 1 78 ? -6.648 -0.698 15.073 1.00 98.25 78 THR A C 1
ATOM 588 O O . THR A 1 78 ? -6.346 -1.889 15.037 1.00 98.25 78 THR A O 1
ATOM 591 N N . TYR A 1 79 ? -6.013 0.226 14.359 1.00 97.94 79 TYR A N 1
ATOM 592 C CA . TYR A 1 79 ? -4.893 -0.028 13.454 1.00 97.94 79 TYR A CA 1
ATOM 593 C C . TYR A 1 79 ? -3.760 -0.790 14.156 1.00 97.94 79 TYR A C 1
ATOM 595 O O . TYR A 1 79 ? -3.418 -1.902 13.759 1.00 97.94 79 TYR A O 1
ATOM 603 N N . GLU A 1 80 ? -3.246 -0.245 15.263 1.00 98.00 80 GLU A N 1
ATOM 604 C CA . GLU A 1 80 ? -2.184 -0.901 16.041 1.00 98.00 80 GLU A CA 1
ATOM 605 C C . GLU A 1 80 ? -2.659 -2.223 16.651 1.00 98.00 80 GLU A C 1
ATOM 607 O O . GLU A 1 80 ? -1.921 -3.203 16.649 1.00 98.00 80 GLU A O 1
ATOM 612 N N . GLY A 1 81 ? -3.917 -2.297 17.097 1.00 98.38 81 GLY A N 1
ATOM 613 C CA . GLY A 1 81 ? -4.470 -3.532 17.649 1.00 98.38 81 GLY A CA 1
ATOM 614 C C . GLY A 1 81 ? -4.529 -4.663 16.621 1.00 98.38 81 GLY A C 1
ATOM 615 O O . GLY A 1 81 ? -4.286 -5.815 16.970 1.00 98.38 81 GLY A O 1
ATOM 616 N N . VAL A 1 82 ? -4.818 -4.353 15.351 1.00 98.31 82 VAL A N 1
ATOM 617 C CA . VAL A 1 82 ? -4.778 -5.345 14.265 1.00 98.31 82 VAL A CA 1
ATOM 618 C C . VAL A 1 82 ? -3.340 -5.796 14.007 1.00 98.31 82 VAL A C 1
ATOM 620 O O . VAL A 1 82 ? -3.109 -6.995 13.873 1.00 98.31 82 VAL A O 1
ATOM 623 N N . ILE A 1 83 ? -2.367 -4.881 13.981 1.00 98.25 83 ILE A N 1
ATOM 624 C CA . ILE A 1 83 ? -0.949 -5.233 13.797 1.00 98.25 83 ILE A CA 1
ATOM 625 C C . ILE A 1 83 ? -0.466 -6.143 14.932 1.00 98.25 83 ILE A C 1
ATOM 627 O O . ILE A 1 83 ? 0.163 -7.164 14.668 1.00 98.25 83 ILE A O 1
ATOM 631 N N . GLU A 1 84 ? -0.789 -5.812 16.182 1.00 98.25 84 GLU A N 1
ATOM 632 C CA . GLU A 1 84 ? -0.435 -6.623 17.351 1.00 98.25 84 GLU A CA 1
ATOM 633 C C . GLU A 1 84 ? -1.104 -8.005 17.333 1.00 98.25 84 GLU A C 1
ATOM 635 O O . GLU A 1 84 ? -0.458 -9.003 17.653 1.00 98.25 84 GLU A O 1
ATOM 640 N N . GLU A 1 85 ? -2.386 -8.083 16.954 1.00 98.00 85 GLU A N 1
ATOM 641 C CA . GLU A 1 85 ? -3.132 -9.346 16.891 1.00 98.00 85 GLU A CA 1
ATOM 642 C C . GLU A 1 85 ? -2.594 -10.282 15.801 1.00 98.00 85 GLU A C 1
ATOM 644 O O . GLU A 1 85 ? -2.492 -11.491 16.018 1.00 98.00 85 GLU A O 1
ATOM 649 N N . ILE A 1 86 ? -2.254 -9.734 14.634 1.00 98.06 86 ILE A N 1
ATOM 650 C CA . ILE A 1 86 ? -1.731 -10.502 13.500 1.00 98.06 86 ILE A CA 1
ATOM 651 C C . ILE A 1 86 ? -0.248 -10.849 13.698 1.00 98.06 86 ILE A C 1
ATOM 653 O O . ILE A 1 86 ? 0.180 -11.956 13.358 1.00 98.06 86 ILE A O 1
ATOM 657 N N . GLY A 1 87 ? 0.534 -9.932 14.268 1.00 97.06 87 GLY A N 1
ATOM 658 C CA . GLY A 1 87 ? 1.951 -10.113 14.563 1.00 97.06 87 GLY A CA 1
ATOM 659 C C . GLY A 1 87 ? 2.762 -10.520 13.331 1.00 97.06 87 GLY A C 1
ATOM 660 O O . GLY A 1 87 ? 2.703 -9.883 12.283 1.00 97.06 87 GLY A O 1
ATOM 661 N N . GLU A 1 88 ? 3.513 -11.613 13.459 1.00 95.94 88 GLU A N 1
ATOM 662 C CA . GLU A 1 88 ? 4.404 -12.137 12.412 1.00 95.94 88 GLU A CA 1
ATOM 663 C C . GLU A 1 88 ? 3.670 -12.831 11.252 1.00 95.94 88 GLU A C 1
ATOM 665 O O . GLU A 1 88 ? 4.303 -13.225 10.278 1.00 95.94 88 GLU A O 1
ATOM 670 N N . ALA A 1 89 ? 2.348 -13.022 11.346 1.00 96.44 89 ALA A N 1
ATOM 671 C CA . ALA A 1 89 ? 1.567 -13.627 10.267 1.00 96.44 89 ALA A CA 1
ATOM 672 C C . ALA A 1 89 ? 1.209 -12.632 9.149 1.00 96.44 89 ALA A C 1
ATOM 674 O O . ALA A 1 89 ? 0.667 -13.051 8.126 1.00 96.44 89 ALA A O 1
ATOM 675 N N . GLY A 1 90 ? 1.449 -11.337 9.365 1.00 97.31 90 GLY A N 1
ATOM 676 C CA . GLY A 1 90 ? 1.246 -10.284 8.376 1.00 97.31 90 GLY A CA 1
ATOM 677 C C . GLY A 1 90 ? 2.552 -9.862 7.713 1.00 97.31 90 GLY A C 1
ATOM 678 O O . GLY A 1 90 ? 3.644 -10.176 8.185 1.00 97.31 90 GLY A O 1
ATOM 679 N N . GLU A 1 91 ? 2.430 -9.127 6.615 1.00 97.69 91 GLU A N 1
ATOM 680 C CA . GLU A 1 91 ? 3.566 -8.679 5.806 1.00 97.69 91 GLU A CA 1
ATOM 681 C C . GLU A 1 91 ? 3.467 -7.177 5.541 1.00 97.69 91 GLU A C 1
ATOM 683 O O . GLU A 1 91 ? 2.373 -6.638 5.413 1.00 97.69 91 GLU A O 1
ATOM 688 N N . TRP A 1 92 ? 4.597 -6.478 5.462 1.00 97.75 92 TRP A N 1
ATOM 689 C CA . TRP A 1 92 ? 4.612 -5.054 5.119 1.00 97.75 92 TRP A CA 1
ATOM 690 C C . TRP A 1 92 ? 4.857 -4.886 3.624 1.00 97.75 92 TRP A C 1
ATOM 692 O O . TRP A 1 92 ? 5.898 -5.302 3.120 1.00 97.75 92 TRP A O 1
ATOM 702 N N . ALA A 1 93 ? 3.909 -4.260 2.931 1.00 97.00 93 ALA A N 1
ATOM 703 C CA . ALA A 1 93 ? 4.056 -3.859 1.542 1.00 97.00 93 ALA A CA 1
ATOM 704 C C . ALA A 1 93 ? 4.605 -2.429 1.480 1.00 97.00 93 ALA A C 1
ATOM 706 O O . ALA A 1 93 ? 3.894 -1.491 1.865 1.00 97.00 93 ALA A O 1
ATOM 707 N N . PRO A 1 94 ? 5.844 -2.223 1.001 1.00 95.62 94 PRO A N 1
ATOM 708 C CA . PRO A 1 94 ? 6.380 -0.883 0.859 1.00 95.62 94 PRO A CA 1
ATOM 709 C C . PRO A 1 94 ? 5.547 -0.120 -0.170 1.00 95.62 94 PRO A C 1
ATOM 711 O O . PRO A 1 94 ? 5.431 -0.514 -1.331 1.00 95.62 94 PRO A O 1
ATOM 714 N N . ILE A 1 95 ? 4.982 1.005 0.254 1.00 90.75 95 ILE A N 1
ATOM 715 C CA . ILE A 1 95 ? 4.420 1.976 -0.673 1.00 90.75 95 ILE A CA 1
ATOM 716 C C . ILE A 1 95 ? 5.601 2.815 -1.118 1.00 90.75 95 ILE A C 1
ATOM 718 O O . ILE A 1 95 ? 6.137 3.607 -0.342 1.00 90.75 95 ILE A O 1
ATOM 722 N N . ALA A 1 96 ? 6.057 2.602 -2.352 1.00 78.12 96 ALA A N 1
ATOM 723 C CA . ALA A 1 96 ? 6.931 3.570 -2.983 1.00 78.12 96 ALA A CA 1
ATOM 724 C C . ALA A 1 96 ? 6.141 4.876 -2.999 1.00 78.12 96 ALA A C 1
ATOM 726 O O . ALA A 1 96 ? 5.213 5.027 -3.794 1.00 78.12 96 ALA A O 1
ATOM 727 N N . SER A 1 97 ? 6.447 5.766 -2.049 1.00 57.91 97 SER A N 1
ATOM 728 C CA . SER A 1 97 ? 5.876 7.100 -2.030 1.00 57.91 97 SER A CA 1
ATOM 729 C C . SER A 1 97 ? 6.056 7.623 -3.443 1.00 57.91 97 SER A C 1
ATOM 731 O O . SER A 1 97 ? 7.148 7.496 -4.014 1.00 57.91 97 SER A O 1
ATOM 733 N N . ALA A 1 98 ? 4.986 8.146 -4.026 1.00 51.16 98 ALA A N 1
ATOM 734 C CA . ALA A 1 98 ? 5.062 8.892 -5.263 1.00 51.16 98 ALA A CA 1
ATOM 735 C C . ALA A 1 98 ? 5.834 10.203 -5.000 1.00 51.16 98 ALA A C 1
ATOM 737 O O . ALA A 1 98 ? 5.351 11.289 -5.287 1.00 51.16 98 ALA A O 1
ATOM 738 N N . GLY A 1 99 ? 7.047 10.128 -4.430 1.00 45.78 99 GLY A N 1
ATOM 739 C CA . GLY A 1 99 ? 8.035 11.188 -4.515 1.00 45.78 99 GLY A CA 1
ATOM 740 C C . GLY A 1 99 ? 8.105 11.586 -5.978 1.00 45.78 99 GLY A C 1
ATOM 741 O O . GLY A 1 99 ? 8.009 10.683 -6.817 1.00 45.78 99 GLY A O 1
ATOM 742 N N . PRO A 1 100 ? 8.163 12.906 -6.248 1.00 43.75 100 PRO A N 1
ATOM 743 C CA . PRO A 1 100 ? 7.658 13.549 -7.456 1.00 43.75 100 PRO A CA 1
ATOM 744 C C . PRO A 1 100 ? 7.888 12.608 -8.608 1.00 43.75 100 PRO A C 1
ATOM 746 O O . PRO A 1 100 ? 9.046 12.415 -8.992 1.00 43.75 100 PRO A O 1
ATOM 749 N N . GLN A 1 101 ? 6.816 11.917 -9.022 1.00 47.91 101 GLN A N 1
ATOM 750 C CA . GLN A 1 101 ? 6.894 10.972 -10.121 1.00 47.91 101 GLN A CA 1
ATOM 751 C C . GLN A 1 101 ? 7.648 11.738 -11.191 1.00 47.91 101 GLN A C 1
ATOM 753 O O . GLN A 1 101 ? 7.171 12.784 -11.635 1.00 47.91 101 GLN A O 1
ATOM 758 N N . ALA A 1 102 ? 8.867 11.303 -11.531 1.00 47.50 102 ALA A N 1
ATOM 759 C CA . ALA A 1 102 ? 9.466 11.753 -12.769 1.00 47.50 102 ALA A CA 1
ATOM 760 C C . ALA A 1 102 ? 8.373 11.432 -13.772 1.00 47.50 102 ALA A C 1
ATOM 762 O O . ALA A 1 102 ? 8.027 10.252 -13.875 1.00 47.50 102 ALA A O 1
ATOM 763 N N . ALA A 1 103 ? 7.718 12.483 -14.287 1.00 51.44 103 ALA A N 1
ATOM 764 C CA . ALA A 1 103 ? 6.369 12.366 -14.816 1.00 51.44 103 ALA A CA 1
ATOM 765 C C . ALA A 1 103 ? 6.320 11.115 -15.693 1.00 51.44 103 ALA A C 1
ATOM 767 O O . ALA A 1 103 ? 7.296 10.878 -16.414 1.00 51.44 103 ALA A O 1
ATOM 768 N N . PRO A 1 104 ? 5.278 10.273 -15.633 1.00 54.03 104 PRO A N 1
ATOM 769 C CA . PRO A 1 104 ? 5.197 9.115 -16.519 1.00 54.03 104 PRO A CA 1
ATOM 770 C C . PRO A 1 104 ? 5.494 9.508 -17.980 1.00 54.03 104 PRO A C 1
ATOM 772 O O . PRO A 1 104 ? 6.108 8.733 -18.708 1.00 54.03 104 PRO A O 1
ATOM 775 N N . ASP A 1 105 ? 5.202 10.759 -18.355 1.00 60.28 105 ASP A N 1
ATOM 776 C CA . ASP A 1 105 ? 5.694 11.439 -19.554 1.00 60.28 105 ASP A CA 1
ATOM 777 C C . ASP A 1 105 ? 7.218 11.466 -19.730 1.00 60.28 105 ASP A C 1
ATOM 779 O O . ASP A 1 105 ? 7.688 11.065 -20.780 1.00 60.28 105 ASP A O 1
ATOM 783 N N . LEU A 1 106 ? 8.027 11.877 -18.751 1.00 57.97 106 LEU A N 1
ATOM 784 C CA . LEU A 1 106 ? 9.487 11.925 -18.877 1.00 57.97 106 LEU A CA 1
ATOM 785 C C . LEU A 1 106 ? 10.112 10.528 -18.973 1.00 57.97 106 LEU A C 1
ATOM 787 O O . LEU A 1 106 ? 11.028 10.328 -19.768 1.00 57.97 106 LEU A O 1
ATOM 791 N N . ALA A 1 107 ? 9.630 9.554 -18.198 1.00 66.75 107 ALA A N 1
ATOM 792 C CA . ALA A 1 107 ? 10.139 8.182 -18.266 1.00 66.75 107 ALA A CA 1
ATOM 793 C C . ALA A 1 107 ? 9.764 7.506 -19.598 1.00 66.75 107 ALA A C 1
ATOM 795 O O . ALA A 1 107 ? 10.623 6.898 -20.243 1.00 66.75 107 ALA A O 1
ATOM 796 N N . ASN A 1 108 ? 8.519 7.676 -20.058 1.00 69.81 108 ASN A N 1
ATOM 797 C CA . ASN A 1 108 ? 8.076 7.183 -21.364 1.00 69.81 108 ASN A CA 1
ATOM 798 C C . ASN A 1 108 ? 8.741 7.938 -22.518 1.00 69.81 108 ASN A C 1
ATOM 800 O O . ASN A 1 108 ? 9.157 7.313 -23.488 1.00 69.81 108 ASN A O 1
ATOM 804 N N . MET A 1 109 ? 8.923 9.253 -22.399 1.00 70.88 109 MET A N 1
ATOM 805 C CA . MET A 1 109 ? 9.646 10.076 -23.366 1.00 70.88 109 MET A CA 1
ATOM 806 C C . MET A 1 109 ? 11.110 9.654 -23.436 1.00 70.88 109 MET A C 1
ATOM 808 O O . MET A 1 109 ? 11.632 9.475 -24.529 1.00 70.88 109 MET A O 1
ATOM 812 N N . MET A 1 110 ? 11.779 9.412 -22.307 1.00 72.88 110 MET A N 1
ATOM 813 C CA . MET A 1 110 ? 13.167 8.948 -22.299 1.00 72.88 110 MET A CA 1
ATOM 814 C C . MET A 1 110 ? 13.288 7.526 -22.864 1.00 72.88 110 MET A C 1
ATOM 816 O O . MET A 1 110 ? 14.224 7.249 -23.614 1.00 72.88 110 MET A O 1
ATOM 820 N N . GLY A 1 111 ? 12.313 6.652 -22.596 1.00 76.69 111 GLY A N 1
ATOM 821 C CA . GLY A 1 111 ? 12.205 5.330 -23.219 1.00 76.69 111 GLY A CA 1
ATOM 822 C C . GLY A 1 111 ? 11.973 5.395 -24.733 1.00 76.69 111 GLY A C 1
ATOM 823 O O . GLY A 1 111 ? 12.616 4.668 -25.489 1.00 76.69 111 GLY A O 1
ATOM 824 N N . GLN A 1 112 ? 11.122 6.310 -25.198 1.00 74.31 112 GLN A N 1
ATOM 825 C CA . GLN A 1 112 ? 10.845 6.536 -26.616 1.00 74.31 112 GLN A CA 1
ATOM 826 C C . GLN A 1 112 ? 12.041 7.172 -27.334 1.00 74.31 112 GLN A C 1
ATOM 828 O O . GLN A 1 112 ? 12.367 6.770 -28.447 1.00 74.31 112 GLN A O 1
ATOM 833 N N . VAL A 1 113 ? 12.744 8.101 -26.683 1.00 71.94 113 VAL A N 1
ATOM 834 C CA . VAL A 1 113 ? 13.979 8.712 -27.187 1.00 71.94 113 VAL A CA 1
ATOM 835 C C . VAL A 1 113 ? 15.100 7.679 -27.259 1.00 71.94 113 VAL A C 1
ATOM 837 O O . VAL A 1 113 ? 15.773 7.603 -28.282 1.00 71.94 113 VAL A O 1
ATOM 840 N N . MET A 1 114 ? 15.271 6.823 -26.246 1.00 73.81 114 MET A N 1
ATOM 841 C CA . MET A 1 114 ? 16.227 5.708 -26.315 1.00 73.81 114 MET A CA 1
ATOM 842 C C . MET A 1 114 ? 15.858 4.695 -27.404 1.00 73.81 114 MET A C 1
ATOM 844 O O . MET A 1 114 ? 16.737 4.234 -28.133 1.00 73.81 114 MET A O 1
ATOM 848 N N . GLY A 1 115 ? 14.572 4.375 -27.550 1.00 77.50 115 GLY A N 1
ATOM 849 C CA . GLY A 1 115 ? 14.079 3.486 -28.600 1.00 77.50 115 GLY A CA 1
ATOM 850 C C . GLY A 1 115 ? 14.298 4.049 -30.006 1.00 77.50 115 GLY A C 1
ATOM 851 O O . GLY A 1 115 ? 14.718 3.315 -30.898 1.00 77.50 115 GLY A O 1
ATOM 852 N N . ALA A 1 116 ? 14.068 5.351 -30.198 1.00 71.56 116 ALA A N 1
ATOM 853 C CA . ALA A 1 116 ? 14.244 6.034 -31.478 1.00 71.56 116 ALA A CA 1
ATOM 854 C C . ALA A 1 116 ? 15.718 6.295 -31.817 1.00 71.56 116 ALA A C 1
ATOM 856 O O . ALA A 1 116 ? 16.096 6.243 -32.986 1.00 71.56 116 ALA A O 1
ATOM 857 N N . LEU A 1 117 ? 16.560 6.556 -30.812 1.00 72.50 117 LEU A N 1
ATOM 858 C CA . LEU A 1 117 ? 17.997 6.729 -31.016 1.00 72.50 117 LEU A CA 1
ATOM 859 C C . LEU A 1 117 ? 18.686 5.398 -31.329 1.00 72.50 117 LEU A C 1
ATOM 861 O O . LEU A 1 117 ? 19.669 5.401 -32.059 1.00 72.50 117 LEU A O 1
ATOM 865 N N . GLY A 1 118 ? 18.161 4.258 -30.883 1.00 73.44 118 GLY A N 1
ATOM 866 C CA . GLY A 1 118 ? 18.748 2.951 -31.173 1.00 73.44 118 GLY A CA 1
ATOM 867 C C . GLY A 1 118 ? 20.118 2.748 -30.507 1.00 73.44 118 GLY A C 1
ATOM 868 O O . GLY A 1 118 ? 20.853 3.688 -30.196 1.00 73.44 118 GLY A O 1
ATOM 869 N N . GLY A 1 119 ? 20.483 1.486 -30.268 1.00 74.50 119 GLY A N 1
ATOM 870 C CA . GLY A 1 119 ? 21.728 1.145 -29.564 1.00 74.50 119 GLY A CA 1
ATOM 871 C C . GLY A 1 119 ? 22.998 1.654 -30.260 1.00 74.50 119 GLY A C 1
ATOM 872 O O . GLY A 1 119 ? 23.969 2.006 -29.590 1.00 74.50 119 GLY A O 1
ATOM 873 N N . ASP A 1 120 ? 22.971 1.767 -31.590 1.00 76.38 120 ASP A N 1
ATOM 874 C CA . ASP A 1 120 ? 24.123 2.197 -32.389 1.00 76.38 120 ASP A CA 1
ATOM 875 C C . ASP A 1 120 ? 24.442 3.690 -32.205 1.00 76.38 120 ASP A C 1
ATOM 877 O O . ASP A 1 120 ? 25.610 4.067 -32.096 1.00 76.38 120 ASP A O 1
ATOM 881 N N . THR A 1 121 ? 23.425 4.549 -32.071 1.00 74.56 121 THR A N 1
ATOM 882 C CA . THR A 1 121 ? 23.628 6.001 -31.921 1.00 74.56 121 THR A CA 1
ATOM 883 C C . THR A 1 121 ? 24.196 6.359 -30.550 1.00 74.56 121 THR A C 1
ATOM 885 O O . THR A 1 121 ? 24.983 7.297 -30.438 1.00 74.56 121 THR A O 1
ATOM 888 N N . ILE A 1 122 ? 23.855 5.602 -29.501 1.00 79.12 122 ILE A N 1
ATOM 889 C CA . ILE A 1 122 ? 24.418 5.795 -28.152 1.00 79.12 122 ILE A CA 1
ATOM 890 C C . ILE A 1 122 ? 25.912 5.448 -28.139 1.00 79.12 122 ILE A C 1
ATOM 892 O O . ILE A 1 122 ? 26.711 6.150 -27.514 1.00 79.12 122 ILE A O 1
ATOM 896 N N . ASN A 1 123 ? 26.308 4.400 -28.861 1.00 80.88 123 ASN A N 1
ATOM 897 C CA . ASN A 1 123 ? 27.710 4.010 -28.962 1.00 80.88 123 ASN A CA 1
ATOM 898 C C . ASN A 1 123 ? 28.523 5.033 -29.782 1.00 80.88 123 ASN A C 1
ATOM 900 O O . ASN A 1 123 ? 29.608 5.436 -29.361 1.00 80.88 123 ASN A O 1
ATOM 904 N N . GLU A 1 124 ? 27.961 5.542 -30.888 1.00 77.69 124 GLU A N 1
ATOM 905 C CA . GLU A 1 124 ? 28.538 6.670 -31.640 1.00 77.69 124 GLU A CA 1
ATOM 906 C C . GLU A 1 124 ? 28.656 7.940 -30.773 1.00 77.69 124 GLU A C 1
ATOM 908 O O . GLU A 1 124 ? 29.663 8.644 -30.851 1.00 77.69 124 GLU A O 1
ATOM 913 N N . MET A 1 125 ? 27.675 8.213 -29.901 1.00 78.81 125 MET A N 1
ATOM 914 C CA . MET A 1 125 ? 27.683 9.359 -28.981 1.00 78.81 125 MET A CA 1
ATOM 915 C C . MET A 1 125 ? 28.836 9.292 -27.985 1.00 78.81 125 MET A C 1
ATOM 917 O O . MET A 1 125 ? 29.590 10.254 -27.844 1.00 78.81 125 MET A O 1
ATOM 921 N N . MET A 1 126 ? 28.982 8.155 -27.295 1.00 80.38 126 MET A N 1
ATOM 922 C CA . MET A 1 126 ? 30.069 7.953 -26.336 1.00 80.38 126 MET A CA 1
ATOM 923 C C . MET A 1 126 ? 31.429 8.046 -27.021 1.00 80.38 126 MET A C 1
ATOM 925 O O . MET A 1 126 ? 32.361 8.617 -26.457 1.00 80.38 126 MET A O 1
ATOM 929 N N . GLN A 1 127 ? 31.538 7.545 -28.252 1.00 83.50 127 GLN A N 1
ATOM 930 C CA . GLN A 1 127 ? 32.773 7.616 -29.018 1.00 83.50 127 GLN A CA 1
ATOM 931 C C . GLN A 1 127 ? 33.108 9.048 -29.466 1.00 83.50 127 GLN A C 1
ATOM 933 O O . GLN A 1 127 ? 34.267 9.444 -29.370 1.00 83.50 127 GLN A O 1
ATOM 938 N N . ALA A 1 128 ? 32.115 9.839 -29.884 1.00 81.50 128 ALA A N 1
ATOM 939 C CA . ALA A 1 128 ? 32.286 11.245 -30.256 1.00 81.50 128 ALA A CA 1
ATOM 940 C C . ALA A 1 128 ? 32.623 12.147 -29.053 1.00 81.50 128 ALA A C 1
ATOM 942 O O . ALA A 1 128 ? 33.450 13.053 -29.161 1.00 81.50 128 ALA A O 1
ATOM 943 N N . LEU A 1 129 ? 32.028 11.879 -27.885 1.00 85.00 129 LEU A N 1
ATOM 944 C CA . LEU A 1 129 ? 32.365 12.567 -26.634 1.00 85.00 129 LEU A CA 1
ATOM 945 C C . LEU A 1 129 ? 33.777 12.224 -26.156 1.00 85.00 129 LEU A C 1
ATOM 947 O O . LEU A 1 129 ? 34.511 13.112 -25.729 1.00 85.00 129 LEU A O 1
ATOM 951 N N . ALA A 1 130 ? 34.171 10.954 -26.253 1.00 87.44 130 ALA A N 1
ATOM 952 C CA . ALA A 1 130 ? 35.509 10.514 -25.876 1.00 87.44 130 ALA A CA 1
ATOM 953 C C . ALA A 1 130 ? 36.594 11.049 -26.826 1.00 87.44 130 ALA A C 1
ATOM 955 O O . ALA A 1 130 ? 37.714 11.310 -26.388 1.00 87.44 130 ALA A O 1
ATOM 956 N N . SER A 1 131 ? 36.279 11.220 -28.114 1.00 86.50 131 SER A N 1
ATOM 957 C CA . SER A 1 131 ? 37.213 11.766 -29.105 1.00 86.50 131 SER A CA 1
ATOM 958 C C . SER A 1 131 ? 37.272 13.295 -29.119 1.00 86.50 131 SER A C 1
ATOM 960 O O . SER A 1 131 ? 38.237 13.852 -29.641 1.00 86.50 131 SER A O 1
ATOM 962 N N . GLY A 1 132 ? 36.268 13.978 -28.553 1.00 84.62 132 GLY A N 1
ATOM 963 C CA . GLY A 1 132 ? 36.155 15.437 -28.593 1.00 84.62 132 GLY A CA 1
ATOM 964 C C . GLY A 1 132 ? 35.942 15.992 -30.006 1.00 84.62 132 GLY A C 1
ATOM 965 O O . GLY A 1 132 ? 36.250 17.157 -30.260 1.00 84.62 132 GLY A O 1
ATOM 966 N N . ASP A 1 133 ? 35.454 15.167 -30.938 1.00 86.44 133 ASP A N 1
ATOM 967 C CA . ASP A 1 133 ? 35.289 15.549 -32.338 1.00 86.44 133 ASP A CA 1
ATOM 968 C C . ASP A 1 133 ? 34.030 16.415 -32.523 1.00 86.44 133 ASP A C 1
ATOM 970 O O . ASP A 1 133 ? 32.887 15.944 -32.517 1.00 86.44 133 ASP A O 1
ATOM 974 N N . SER A 1 134 ? 34.245 17.720 -32.693 1.00 82.00 134 SER A N 1
ATOM 975 C CA . SER A 1 134 ? 33.182 18.708 -32.880 1.00 82.00 134 SER A CA 1
ATOM 976 C C . SER A 1 134 ? 32.393 18.514 -34.179 1.00 82.00 134 SER A C 1
ATOM 978 O O . SER A 1 134 ? 31.221 18.892 -34.235 1.00 82.00 134 SER A O 1
ATOM 980 N N . ALA A 1 135 ? 32.976 17.884 -35.206 1.00 83.19 135 ALA A N 1
ATOM 981 C CA . ALA A 1 135 ? 32.265 17.564 -36.441 1.00 83.19 135 ALA A CA 1
ATOM 982 C C . ALA A 1 135 ? 31.290 16.395 -36.236 1.00 83.19 135 ALA A C 1
ATOM 984 O O . ALA A 1 135 ? 30.173 16.423 -36.760 1.00 83.19 135 ALA A O 1
ATOM 985 N N . ALA A 1 136 ? 31.672 15.407 -35.421 1.00 79.38 136 ALA A N 1
ATOM 986 C CA . ALA A 1 136 ? 30.789 14.311 -35.031 1.00 79.38 136 ALA A CA 1
ATOM 987 C C . ALA A 1 136 ? 29.609 14.815 -34.179 1.00 79.38 136 ALA A C 1
ATOM 989 O O . ALA A 1 136 ? 28.468 14.417 -34.411 1.00 79.38 136 ALA A O 1
ATOM 990 N N . LEU A 1 137 ? 29.855 15.768 -33.272 1.00 80.38 137 LEU A N 1
ATOM 991 C CA . LEU A 1 137 ? 28.806 16.455 -32.507 1.00 80.38 137 LEU A CA 1
ATOM 992 C C . LEU A 1 137 ? 27.837 17.245 -33.400 1.00 80.38 137 LEU A C 1
ATOM 994 O O . LEU A 1 137 ? 26.624 17.168 -33.203 1.00 80.38 137 LEU A O 1
ATOM 998 N N . ALA A 1 138 ? 28.341 17.958 -34.410 1.00 82.19 138 ALA A N 1
ATOM 999 C CA . ALA A 1 138 ? 27.497 18.688 -35.360 1.00 82.19 138 ALA A CA 1
ATOM 1000 C C . ALA A 1 138 ? 26.641 17.742 -36.225 1.00 82.19 138 ALA A C 1
ATOM 1002 O O . ALA A 1 138 ? 25.447 17.978 -36.423 1.00 82.19 138 ALA A O 1
ATOM 1003 N N . ALA A 1 139 ? 27.221 16.634 -36.699 1.00 80.19 139 ALA A N 1
ATOM 1004 C CA . ALA A 1 139 ? 26.481 15.601 -37.422 1.00 80.19 139 ALA A CA 1
ATOM 1005 C C . ALA A 1 139 ? 25.407 14.951 -36.534 1.00 80.19 139 ALA A C 1
ATOM 1007 O O . ALA A 1 139 ? 24.299 14.669 -36.993 1.00 80.19 139 ALA A O 1
ATOM 1008 N N . MET A 1 140 ? 25.711 14.765 -35.249 1.00 76.25 140 MET A N 1
ATOM 1009 C CA . MET A 1 140 ? 24.775 14.234 -34.271 1.00 76.25 140 MET A CA 1
ATOM 1010 C C . MET A 1 140 ? 23.615 15.189 -33.992 1.00 76.25 140 MET A C 1
ATOM 1012 O O . MET A 1 140 ? 22.470 14.744 -33.988 1.00 76.25 140 MET A O 1
ATOM 1016 N N . GLN A 1 141 ? 23.872 16.492 -33.838 1.00 75.31 141 GLN A N 1
ATOM 1017 C CA . GLN A 1 141 ? 22.810 17.500 -33.746 1.00 75.31 141 GLN A CA 1
ATOM 1018 C C . GLN A 1 141 ? 21.861 17.433 -34.949 1.00 75.31 141 GLN A C 1
ATOM 1020 O O . GLN A 1 141 ? 20.648 17.509 -34.771 1.00 75.31 141 GLN A O 1
ATOM 1025 N N . GLY A 1 142 ? 22.392 17.212 -36.157 1.00 78.94 142 GLY A N 1
ATOM 1026 C CA . GLY A 1 142 ? 21.580 16.999 -37.358 1.00 78.94 142 GLY A CA 1
ATOM 1027 C C . GLY A 1 142 ? 20.720 15.731 -37.295 1.00 78.94 142 GLY A C 1
ATOM 1028 O O . GLY A 1 142 ? 19.535 15.779 -37.622 1.00 78.94 142 GLY A O 1
ATOM 1029 N N . LYS A 1 143 ? 21.285 14.605 -36.836 1.00 74.38 143 LYS A N 1
ATOM 1030 C CA . LYS A 1 143 ? 20.546 13.339 -36.666 1.00 74.38 143 LYS A CA 1
ATOM 1031 C C . LYS A 1 143 ? 19.453 13.449 -35.598 1.00 74.38 143 LYS A C 1
ATOM 1033 O O . LYS A 1 143 ? 18.348 12.973 -35.826 1.00 74.38 143 LYS A O 1
ATOM 1038 N N . VAL A 1 144 ? 19.735 14.101 -34.468 1.00 72.00 144 VAL A N 1
ATOM 1039 C CA . VAL A 1 144 ? 18.754 14.354 -33.398 1.00 72.00 144 VAL A CA 1
ATOM 1040 C C . VAL A 1 144 ? 17.636 15.259 -33.915 1.00 72.00 144 VAL A C 1
ATOM 1042 O O . VAL A 1 144 ? 16.469 14.915 -33.780 1.00 72.00 144 VAL A O 1
ATOM 1045 N N . ALA A 1 145 ? 17.967 16.359 -34.597 1.00 72.38 145 ALA A N 1
ATOM 1046 C CA . ALA A 1 145 ? 16.963 17.236 -35.198 1.00 72.38 145 ALA A CA 1
ATOM 1047 C C . ALA A 1 145 ? 16.074 16.500 -36.219 1.00 72.38 145 ALA A C 1
ATOM 1049 O O . ALA A 1 145 ? 14.866 16.721 -36.256 1.00 72.38 145 ALA A O 1
ATOM 1050 N N . ALA A 1 146 ? 16.642 15.589 -37.015 1.00 73.56 146 ALA A N 1
ATOM 1051 C CA . ALA A 1 146 ? 15.879 14.763 -37.948 1.00 73.56 146 ALA A CA 1
ATOM 1052 C C . ALA A 1 146 ? 15.001 13.715 -37.237 1.00 73.56 146 ALA A C 1
ATOM 1054 O O . ALA A 1 146 ? 13.853 13.521 -37.628 1.00 73.56 146 ALA A O 1
ATOM 1055 N N . ALA A 1 147 ? 15.513 13.070 -36.184 1.00 67.69 147 ALA A N 1
ATOM 1056 C CA . ALA A 1 147 ? 14.791 12.055 -35.412 1.00 67.69 147 ALA A CA 1
ATOM 1057 C C . ALA A 1 147 ? 13.598 12.635 -34.642 1.00 67.69 147 ALA A C 1
ATOM 1059 O O . ALA A 1 147 ? 12.571 11.976 -34.513 1.00 67.69 147 ALA A O 1
ATOM 1060 N N . PHE A 1 148 ? 13.709 13.883 -34.188 1.00 66.88 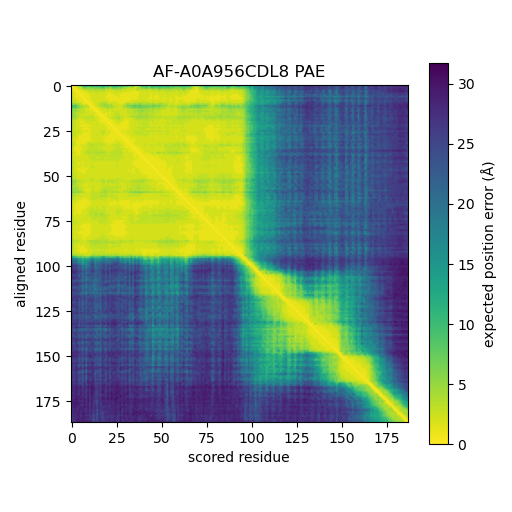148 PHE A N 1
ATOM 1061 C CA . PHE A 1 148 ? 12.603 14.592 -33.556 1.00 66.88 148 PHE A CA 1
ATOM 1062 C C . PHE A 1 148 ? 11.579 15.138 -34.556 1.00 66.88 148 PHE A C 1
ATOM 1064 O O . PHE A 1 148 ? 10.581 15.678 -34.115 1.00 66.88 148 PHE A O 1
ATOM 1071 N N . GLY A 1 149 ? 11.749 14.949 -35.871 1.00 71.25 149 GLY A N 1
ATOM 1072 C CA . GLY A 1 149 ? 10.770 15.377 -36.878 1.00 71.25 149 GLY A CA 1
ATOM 1073 C C . GLY A 1 149 ? 11.036 16.758 -37.483 1.00 71.25 149 GLY A C 1
ATOM 1074 O O . GLY A 1 149 ? 10.155 17.324 -38.122 1.00 71.25 149 GLY A O 1
ATOM 1075 N N . GLY A 1 150 ? 12.251 17.291 -37.333 1.00 69.31 150 GLY A N 1
ATOM 1076 C CA . GLY A 1 150 ? 12.655 18.571 -37.912 1.00 69.31 150 GLY A CA 1
ATOM 1077 C C . GLY A 1 150 ? 12.310 19.785 -37.046 1.00 69.31 150 GLY A C 1
ATOM 1078 O O . GLY A 1 150 ? 11.884 19.670 -35.897 1.00 69.31 150 GLY A O 1
ATOM 1079 N N . GLN A 1 151 ? 12.540 20.974 -37.607 1.00 65.50 151 GLN A N 1
ATOM 1080 C CA . GLN A 1 151 ? 12.365 22.266 -36.929 1.00 65.50 151 GLN A CA 1
ATOM 1081 C C . GLN A 1 151 ? 10.944 22.461 -36.374 1.00 65.50 151 GLN A C 1
ATOM 1083 O O . GLN A 1 151 ? 10.797 23.008 -35.285 1.00 65.50 151 GLN A O 1
ATOM 1088 N N . ASP A 1 152 ? 9.931 21.931 -37.064 1.00 71.06 152 ASP A N 1
ATOM 1089 C CA . ASP A 1 152 ? 8.520 22.052 -36.681 1.00 71.06 152 ASP A CA 1
ATOM 1090 C C . ASP A 1 152 ? 8.199 21.331 -35.361 1.00 71.06 152 ASP A C 1
ATOM 1092 O O . ASP A 1 152 ? 7.398 21.805 -34.558 1.00 71.06 152 ASP A O 1
ATOM 1096 N N . ALA A 1 153 ? 8.849 20.197 -35.093 1.00 66.94 153 ALA A N 1
ATOM 1097 C CA . ALA A 1 153 ? 8.648 19.452 -33.854 1.00 66.94 153 ALA A CA 1
ATOM 1098 C C . ALA A 1 153 ? 9.402 20.066 -32.668 1.00 66.94 153 ALA A C 1
ATOM 1100 O O . ALA A 1 153 ? 8.919 20.022 -31.539 1.00 66.94 153 ALA A O 1
ATOM 1101 N N . LEU A 1 154 ? 10.553 20.693 -32.928 1.00 68.88 154 LEU A N 1
ATOM 1102 C CA . LEU A 1 154 ? 11.254 21.526 -31.948 1.00 68.88 154 LEU A CA 1
ATOM 1103 C C . LEU A 1 154 ? 10.441 22.776 -31.592 1.00 68.88 154 LEU A C 1
ATOM 1105 O O . LEU A 1 154 ? 10.410 23.171 -30.430 1.00 68.88 154 LEU A O 1
ATOM 1109 N N . GLU A 1 155 ? 9.752 23.370 -32.566 1.00 74.62 155 GLU A N 1
ATOM 1110 C CA . GLU A 1 155 ? 8.854 24.506 -32.347 1.00 74.62 155 GLU A CA 1
ATOM 1111 C C . GLU A 1 155 ? 7.587 24.088 -31.582 1.00 74.62 155 GLU A C 1
ATOM 1113 O O . GLU A 1 155 ? 7.190 24.765 -30.634 1.00 74.62 155 GLU A O 1
ATOM 1118 N N . ALA A 1 156 ? 7.005 22.927 -31.908 1.00 73.31 156 ALA A N 1
ATOM 1119 C CA . ALA A 1 156 ? 5.880 22.354 -31.168 1.00 73.31 156 ALA A CA 1
ATOM 1120 C C . ALA A 1 156 ? 6.253 22.007 -29.716 1.00 73.31 156 ALA A C 1
ATOM 1122 O O . ALA A 1 156 ? 5.520 22.362 -28.794 1.00 73.31 156 ALA A O 1
ATOM 1123 N N . PHE A 1 157 ? 7.415 21.383 -29.500 1.00 70.75 157 PHE A N 1
ATOM 1124 C CA . PHE A 1 157 ? 7.938 21.089 -28.165 1.00 70.75 157 PHE A CA 1
ATOM 1125 C C . PHE A 1 157 ? 8.245 22.370 -27.379 1.00 70.75 157 PHE A C 1
ATOM 1127 O O . PHE A 1 157 ? 7.875 22.485 -26.213 1.00 70.75 157 PHE A O 1
ATOM 1134 N N . GLY A 1 158 ? 8.863 23.365 -28.025 1.00 76.38 158 GLY A N 1
ATOM 1135 C CA . GLY A 1 158 ? 9.136 24.670 -27.425 1.00 76.38 158 GLY A CA 1
ATOM 1136 C C . GLY A 1 158 ? 7.859 25.390 -26.997 1.00 76.38 158 GLY A C 1
ATOM 1137 O O . GLY A 1 158 ? 7.804 25.925 -25.893 1.00 76.38 158 GLY A O 1
ATOM 1138 N N . LYS A 1 159 ? 6.809 25.340 -27.826 1.00 79.19 159 LYS A N 1
ATOM 1139 C CA . LYS A 1 159 ? 5.493 25.893 -27.493 1.00 79.19 159 LYS A CA 1
ATOM 1140 C C . LYS A 1 159 ? 4.838 25.157 -26.324 1.00 79.19 159 LYS A C 1
ATOM 1142 O O . LYS A 1 159 ? 4.316 25.806 -25.429 1.00 79.19 159 LYS A O 1
ATOM 1147 N N . GLN A 1 160 ? 4.922 23.829 -26.293 1.00 72.06 160 GLN A N 1
ATOM 1148 C CA . GLN A 1 160 ? 4.375 23.022 -25.202 1.00 72.06 160 GLN A CA 1
ATOM 1149 C C . GLN A 1 160 ? 5.095 23.280 -23.866 1.00 72.06 160 GLN A C 1
ATOM 1151 O O . GLN A 1 160 ? 4.447 23.340 -22.826 1.00 72.06 160 GLN A O 1
ATOM 1156 N N . MET A 1 161 ? 6.416 23.494 -23.883 1.00 74.31 161 MET A N 1
ATOM 1157 C CA . MET A 1 161 ? 7.171 23.894 -22.688 1.00 74.31 161 MET A CA 1
ATOM 1158 C C . MET A 1 161 ? 6.800 25.303 -22.215 1.00 74.31 161 MET A C 1
ATOM 1160 O O . MET A 1 161 ? 6.679 25.531 -21.015 1.00 74.31 161 MET A O 1
ATOM 1164 N N . LEU A 1 162 ? 6.627 26.248 -23.146 1.00 76.38 162 LEU A N 1
ATOM 1165 C CA . LEU A 1 162 ? 6.257 27.623 -22.809 1.00 76.38 162 LEU A CA 1
ATOM 1166 C C . LEU A 1 162 ? 4.844 27.706 -22.221 1.00 76.38 162 LEU A C 1
ATOM 1168 O O . LEU A 1 162 ? 4.640 28.461 -21.278 1.00 76.38 162 LEU A O 1
ATOM 1172 N N . ASP A 1 163 ? 3.903 26.910 -22.736 1.00 71.62 163 ASP A N 1
ATOM 1173 C CA . ASP A 1 163 ? 2.556 26.796 -22.168 1.00 71.62 163 ASP A CA 1
ATOM 1174 C C . ASP A 1 163 ? 2.602 26.172 -20.764 1.00 71.62 163 ASP A C 1
ATOM 1176 O O . ASP A 1 163 ? 1.959 26.691 -19.861 1.00 71.62 163 ASP A O 1
ATOM 1180 N N . ALA A 1 164 ? 3.409 25.125 -20.547 1.00 64.19 164 ALA A N 1
ATOM 1181 C CA . ALA A 1 164 ? 3.539 24.479 -19.237 1.00 64.19 164 ALA A CA 1
ATOM 1182 C C . ALA A 1 164 ? 4.169 25.390 -18.164 1.00 64.19 164 ALA A C 1
ATOM 1184 O O . ALA A 1 164 ? 3.775 25.329 -17.004 1.00 64.19 164 ALA A O 1
ATOM 1185 N N . VAL A 1 165 ? 5.122 26.246 -18.547 1.00 66.44 165 VAL A N 1
ATOM 1186 C CA . VAL A 1 165 ? 5.755 27.230 -17.646 1.00 66.44 165 VAL A CA 1
ATOM 1187 C C . VAL A 1 165 ? 4.895 28.494 -17.485 1.00 66.44 165 VAL A C 1
ATOM 1189 O O . VAL A 1 165 ? 5.008 29.201 -16.489 1.00 66.44 165 VAL A O 1
ATOM 1192 N N . GLY A 1 166 ? 4.027 28.799 -18.453 1.00 57.06 166 GLY A N 1
ATOM 1193 C CA . GLY A 1 166 ? 3.163 29.983 -18.441 1.00 57.06 166 GLY A CA 1
ATOM 1194 C C . GLY A 1 166 ? 1.873 29.835 -17.632 1.00 57.06 166 GLY A C 1
ATOM 1195 O O . GLY A 1 166 ? 1.206 30.836 -17.385 1.00 57.06 166 GLY A O 1
ATOM 1196 N N . THR A 1 167 ? 1.507 28.623 -17.213 1.00 56.38 167 THR A N 1
ATOM 1197 C CA . THR A 1 167 ? 0.257 28.357 -16.479 1.00 56.38 167 THR A CA 1
ATOM 1198 C C . THR A 1 167 ? 0.335 28.518 -14.957 1.00 56.38 167 THR A C 1
ATOM 1200 O O . THR A 1 167 ? -0.685 28.355 -14.297 1.00 56.38 167 THR A O 1
ATOM 1203 N N . GLU A 1 168 ? 1.486 28.871 -14.378 1.00 54.34 168 GLU A N 1
ATOM 1204 C CA . GLU A 1 168 ? 1.639 28.976 -12.912 1.00 54.34 168 GLU A CA 1
ATOM 1205 C C . GLU A 1 168 ? 1.317 30.373 -12.321 1.00 54.34 168 GLU A C 1
ATOM 1207 O O . GLU A 1 168 ? 1.337 30.527 -11.103 1.00 54.34 168 GLU A O 1
ATOM 1212 N N . ASP A 1 169 ? 0.974 31.390 -13.129 1.00 51.59 169 ASP A N 1
ATOM 1213 C CA . ASP A 1 169 ? 0.792 32.781 -12.643 1.00 51.59 169 ASP A CA 1
ATOM 1214 C C . ASP A 1 169 ? -0.679 33.242 -12.460 1.00 51.59 169 ASP A C 1
ATOM 1216 O O . ASP A 1 169 ? -0.913 34.350 -11.979 1.00 51.59 169 ASP A O 1
ATOM 1220 N N . ASP A 1 170 ? -1.693 32.423 -12.784 1.00 51.22 170 ASP A N 1
ATOM 1221 C CA . ASP A 1 170 ? -3.110 32.865 -12.774 1.00 51.22 170 ASP A CA 1
ATOM 1222 C C . ASP A 1 170 ? -3.914 32.479 -11.507 1.00 51.22 170 ASP A C 1
ATOM 1224 O O . ASP A 1 170 ? -5.094 32.802 -11.407 1.00 51.22 170 ASP A O 1
ATOM 1228 N N . GLU A 1 171 ? -3.306 31.843 -10.492 1.00 51.44 171 GLU A N 1
ATOM 1229 C CA . GLU A 1 171 ? -4.029 31.399 -9.275 1.00 51.44 171 GLU A CA 1
ATOM 1230 C C . GLU A 1 171 ? -3.802 32.263 -8.014 1.00 51.44 171 GLU A C 1
ATOM 1232 O O . GLU A 1 171 ? -4.234 31.910 -6.918 1.00 51.44 171 GLU A O 1
ATOM 1237 N N . LEU A 1 172 ? -3.169 33.439 -8.133 1.00 53.25 172 LEU A N 1
ATOM 1238 C CA . LEU A 1 172 ? -2.948 34.358 -6.995 1.00 53.25 172 LEU A CA 1
ATOM 1239 C C . LEU A 1 172 ? -3.910 35.562 -6.938 1.00 53.25 172 LEU A C 1
ATOM 1241 O O . LEU A 1 172 ? -3.715 36.467 -6.122 1.00 53.25 172 LEU A O 1
ATOM 1245 N N . ALA A 1 173 ? -4.969 35.589 -7.754 1.00 54.47 173 ALA A N 1
ATOM 1246 C CA . ALA A 1 173 ? -5.862 36.748 -7.871 1.00 54.47 173 ALA A CA 1
ATOM 1247 C C . ALA A 1 173 ? -7.182 36.688 -7.067 1.00 54.47 173 ALA A C 1
ATOM 1249 O O . ALA A 1 173 ? -7.976 37.622 -7.181 1.00 54.47 173 ALA A O 1
ATOM 1250 N N . GLU A 1 174 ? -7.434 35.676 -6.222 1.00 54.66 174 GLU A N 1
ATOM 1251 C CA . GLU A 1 174 ? -8.723 35.560 -5.500 1.00 54.66 174 GLU A CA 1
ATOM 1252 C C . GLU A 1 174 ? -8.628 35.484 -3.965 1.00 54.66 174 GLU A C 1
ATOM 1254 O O . GLU A 1 174 ? -9.430 34.842 -3.293 1.00 54.66 174 GLU A O 1
ATOM 1259 N N . LEU A 1 175 ? -7.690 36.223 -3.367 1.00 53.59 175 LEU A N 1
ATOM 1260 C CA . LEU A 1 175 ? -7.750 36.574 -1.942 1.00 53.59 175 LEU A CA 1
ATOM 1261 C C . LEU A 1 175 ? -7.979 38.079 -1.784 1.00 53.59 175 LEU A C 1
ATOM 1263 O O . LEU A 1 175 ? -7.104 38.837 -1.369 1.00 53.59 175 LEU A O 1
ATOM 1267 N N . VAL A 1 176 ? -9.200 38.508 -2.113 1.00 57.44 176 VAL A N 1
ATOM 1268 C CA . VAL A 1 176 ? -9.761 39.782 -1.649 1.00 57.44 176 VAL A CA 1
ATOM 1269 C C . VAL A 1 176 ? -10.373 39.534 -0.266 1.00 57.44 176 VAL A C 1
ATOM 1271 O O . VAL A 1 176 ? -11.463 38.969 -0.184 1.00 57.44 176 VAL A O 1
ATOM 1274 N N . PRO A 1 177 ? -9.738 39.940 0.848 1.00 53.81 177 PRO A N 1
ATOM 1275 C CA . PRO A 1 177 ? -10.431 39.974 2.124 1.00 53.81 177 PRO A CA 1
ATOM 1276 C C . PRO A 1 177 ? -11.487 41.085 2.073 1.00 53.81 177 PRO A C 1
ATOM 1278 O O . PRO A 1 177 ? -11.170 42.275 2.122 1.00 53.81 177 PRO A O 1
ATOM 1281 N N . THR A 1 178 ? -12.762 40.710 1.984 1.00 60.09 178 THR A N 1
ATOM 1282 C CA . THR A 1 178 ? -13.882 41.616 2.256 1.00 60.09 178 THR A CA 1
ATOM 1283 C C . THR A 1 178 ? -13.900 41.937 3.749 1.00 60.09 178 THR A C 1
ATOM 1285 O O . THR A 1 178 ? -14.554 41.264 4.542 1.00 60.09 178 THR A O 1
ATOM 1288 N N . ALA A 1 179 ? -13.138 42.952 4.149 1.00 57.81 179 ALA A N 1
ATOM 1289 C CA . ALA A 1 179 ? -13.240 43.563 5.465 1.00 57.81 179 ALA A CA 1
ATOM 1290 C C . ALA A 1 179 ? -14.402 44.570 5.469 1.00 57.81 179 ALA A C 1
ATOM 1292 O O . ALA A 1 179 ? -14.202 45.754 5.219 1.00 57.81 179 ALA A O 1
ATOM 1293 N N . ASP A 1 180 ? -15.616 44.100 5.756 1.00 59.53 180 ASP A N 1
ATOM 1294 C CA . ASP A 1 180 ? -16.723 44.961 6.193 1.00 59.53 180 ASP A CA 1
ATOM 1295 C C . ASP A 1 180 ? -17.511 44.231 7.290 1.00 59.53 180 ASP A C 1
ATOM 1297 O O . ASP A 1 180 ? -18.580 43.673 7.062 1.00 59.53 180 ASP A O 1
ATOM 1301 N N . ASP A 1 181 ? -16.938 44.196 8.495 1.00 62.28 181 ASP A N 1
ATOM 1302 C CA . ASP A 1 181 ? -17.687 43.896 9.715 1.00 62.28 181 ASP A CA 1
ATOM 1303 C C . ASP A 1 181 ? -17.525 45.082 10.675 1.00 62.28 181 ASP A C 1
ATOM 1305 O O . ASP A 1 181 ? -16.480 45.314 11.287 1.00 62.28 181 ASP A O 1
ATOM 1309 N N . LYS A 1 182 ? -18.557 45.930 10.694 1.00 62.91 182 LYS A N 1
ATOM 1310 C CA . LYS A 1 182 ? -18.695 47.060 11.614 1.00 62.91 182 LYS A CA 1
ATOM 1311 C C . LYS A 1 182 ? -19.203 46.549 12.963 1.00 62.91 182 LYS A C 1
ATOM 1313 O O . LYS A 1 182 ? -20.319 46.030 13.002 1.00 62.91 182 LYS A O 1
ATOM 1318 N N . PRO A 1 183 ? -18.539 46.848 14.091 1.00 61.91 183 PRO A N 1
ATOM 1319 C CA . PRO A 1 183 ? -19.196 46.755 15.384 1.00 61.91 183 PRO A CA 1
ATOM 1320 C C . PRO A 1 183 ? -20.170 47.933 15.543 1.00 61.91 183 PRO A C 1
ATOM 1322 O O . PRO A 1 183 ? -19.765 49.091 15.680 1.00 61.91 183 PRO A O 1
ATOM 1325 N N . LYS A 1 184 ? -21.476 47.644 15.528 1.00 57.91 184 LYS A N 1
ATOM 1326 C CA . LYS A 1 184 ? -22.477 48.518 16.148 1.00 57.91 184 LYS A CA 1
ATOM 1327 C C . LYS A 1 184 ? -22.311 48.401 17.661 1.00 57.91 184 LYS A C 1
ATOM 1329 O O . LYS A 1 184 ? -22.603 47.357 18.233 1.00 57.91 184 LYS A O 1
ATOM 1334 N N . ALA A 1 185 ? -21.812 49.464 18.280 1.00 60.97 185 ALA A N 1
ATOM 1335 C CA . ALA A 1 185 ? -21.977 49.682 19.706 1.00 60.97 185 ALA A CA 1
ATOM 1336 C C . ALA A 1 185 ? -23.430 50.119 19.943 1.00 60.97 185 ALA A C 1
ATOM 1338 O O . ALA A 1 185 ? -23.829 51.196 19.495 1.00 60.97 185 ALA A O 1
ATOM 1339 N N . ASP A 1 186 ? -24.197 49.252 20.593 1.00 65.44 186 ASP A N 1
ATOM 1340 C CA . ASP A 1 186 ? -25.449 49.587 21.262 1.00 65.44 186 ASP A CA 1
ATOM 1341 C C . ASP A 1 186 ? -25.189 49.559 22.779 1.00 65.44 186 ASP A C 1
ATOM 1343 O O . ASP A 1 186 ? -24.529 48.641 23.272 1.00 65.44 186 ASP A O 1
ATOM 1347 N N . GLU A 1 187 ? -25.747 50.578 23.441 1.00 55.47 187 GLU A N 1
ATOM 1348 C CA . GLU A 1 187 ? -25.898 50.834 24.891 1.00 55.47 187 GLU A CA 1
ATOM 1349 C C . GLU A 1 187 ? -24.708 51.333 25.736 1.00 55.47 187 GLU A C 1
ATOM 1351 O O . GLU A 1 187 ? -23.753 50.580 26.030 1.00 55.47 187 GLU A O 1
#

Radius of gyration: 26.87 Å; Cα contacts (8 Å, |Δi|>4): 191; chains: 1; bounding box: 63×73×63 Å

Solvent-accessible surface area (backbone atoms only — not comparable to full-atom values): 11114 Å² total; per-residue (Å²): 134,88,49,35,23,23,43,42,43,51,47,71,87,56,74,68,68,86,88,57,55,69,48,81,42,77,48,5,32,39,33,60,47,96,45,56,50,90,55,62,40,58,61,52,19,53,50,48,47,75,73,47,48,78,39,47,68,74,42,85,47,98,68,33,39,42,33,38,46,60,84,69,67,75,82,53,53,35,53,68,46,36,50,64,72,49,47,88,74,39,50,64,16,46,54,79,69,78,61,80,60,71,44,71,63,56,54,50,48,50,50,50,49,52,62,71,53,36,77,67,49,55,54,52,47,55,51,32,64,73,67,65,40,64,67,54,51,53,54,44,54,52,51,51,41,54,73,58,62,34,72,66,38,55,50,52,50,50,50,53,51,50,52,65,68,63,66,76,76,79,82,81,80,81,80,74,82,84,85,82,82,80,84,81,85,79,136

Mean predicted aligned error: 15.61 Å

Nearest PDB structures (foldseek):
  3bv8-assembly1_A  TM=4.274E-01  e=7.494E-01  Staphylococcus aureus subsp. aureus Mu50
  3cj8-assembly1_B  TM=5.053E-01  e=1.279E+00  Enterococcus faecalis
  4z7l-assembly3_H  TM=3.990E-01  e=3.956E+00  Methanococcus maripaludis C5
  8a8r-assembly1_A  TM=2.600E-01  e=7.167E+00  Homo sapiens
  6hil-assembly4_C  TM=2.607E-01  e=9.091E+00  Homo sapiens

Secondary structure (DSSP, 8-state):
-PPEEEEEEE-S-----TTS-EEE-SSEEEEEEEEETTS-HHHHHHHHHHHHGGGGTT---TT-EEEEETTT-----SHHHHHHHHGGGSEEE------S---HHHHHHHHHHHHHHHHHHHHHHHHHHHHT-HHHHHHHHHHHHHHTTSHHHHHHHHHHHHHHHHTTSSSSS--------------